Protein AF-A0A6A6YCB9-F1 (afdb_monomer_lite)

Structure (mmCIF, N/CA/C/O backbone):
data_AF-A0A6A6YCB9-F1
#
_entry.id   AF-A0A6A6YCB9-F1
#
loop_
_atom_site.group_PDB
_atom_site.id
_atom_site.type_symbol
_atom_site.label_atom_id
_atom_site.label_alt_id
_atom_site.label_comp_id
_atom_site.label_asym_id
_atom_site.label_entity_id
_atom_site.label_seq_id
_atom_site.pdbx_PDB_ins_code
_atom_site.Cartn_x
_atom_site.Cartn_y
_atom_site.Cartn_z
_atom_site.occupancy
_atom_site.B_iso_or_equiv
_atom_site.auth_seq_id
_atom_site.auth_comp_id
_atom_site.auth_asym_id
_atom_site.auth_atom_id
_atom_site.pdbx_PDB_model_num
ATOM 1 N N . MET A 1 1 ? 4.453 10.593 0.445 1.00 56.91 1 MET A N 1
ATOM 2 C CA . MET A 1 1 ? 2.974 10.625 0.290 1.00 56.91 1 MET A CA 1
ATOM 3 C C . MET A 1 1 ? 2.506 11.720 -0.665 1.00 56.91 1 MET A C 1
ATOM 5 O O . MET A 1 1 ? 1.707 11.402 -1.533 1.00 56.91 1 MET A O 1
ATOM 9 N N . GLY A 1 2 ? 3.017 12.959 -0.577 1.00 63.06 2 GLY A N 1
ATOM 10 C CA . GLY A 1 2 ? 2.653 14.040 -1.516 1.00 63.06 2 GLY A CA 1
ATOM 11 C C . GLY A 1 2 ? 2.858 13.688 -2.997 1.00 63.06 2 GLY A C 1
ATOM 12 O O . GLY A 1 2 ? 1.979 13.939 -3.810 1.00 63.06 2 GLY A O 1
ATOM 13 N N . LEU A 1 3 ? 3.944 12.983 -3.332 1.00 69.38 3 LEU A N 1
ATOM 14 C CA . LEU A 1 3 ? 4.228 12.546 -4.707 1.00 69.38 3 LEU A CA 1
ATOM 15 C C . LEU A 1 3 ? 3.211 11.527 -5.263 1.00 69.38 3 LEU A C 1
ATOM 17 O O . LEU A 1 3 ? 2.907 11.559 -6.448 1.00 69.38 3 LEU A O 1
ATOM 21 N N . ALA A 1 4 ? 2.609 10.683 -4.417 1.00 64.88 4 ALA A N 1
ATOM 22 C CA . ALA A 1 4 ? 1.550 9.761 -4.844 1.00 64.88 4 ALA A CA 1
ATOM 23 C C . ALA A 1 4 ? 0.237 10.502 -5.163 1.00 64.88 4 ALA A C 1
ATOM 25 O O . ALA A 1 4 ? -0.486 10.123 -6.082 1.00 64.88 4 ALA A O 1
ATOM 26 N N . ALA A 1 5 ? -0.063 11.572 -4.418 1.00 62.31 5 ALA A N 1
ATOM 27 C CA . ALA A 1 5 ? -1.226 12.420 -4.676 1.00 62.31 5 ALA A CA 1
ATOM 28 C C . ALA A 1 5 ? -1.065 13.209 -5.988 1.00 62.31 5 ALA A C 1
ATOM 30 O O . ALA A 1 5 ? -1.977 13.191 -6.810 1.00 62.31 5 ALA A O 1
ATOM 31 N N . LEU A 1 6 ? 0.120 13.791 -6.221 1.00 66.56 6 LEU A N 1
ATOM 32 C CA . LEU A 1 6 ? 0.468 14.484 -7.471 1.00 66.56 6 LEU A CA 1
ATOM 33 C C . LEU A 1 6 ? 0.433 13.544 -8.689 1.00 66.56 6 LEU A C 1
ATOM 35 O O . LEU A 1 6 ? -0.042 13.912 -9.764 1.00 66.56 6 LEU A O 1
ATOM 39 N N . TYR A 1 7 ? 0.878 12.296 -8.519 1.00 67.31 7 TYR A N 1
ATOM 40 C CA . TYR A 1 7 ? 0.779 11.280 -9.565 1.00 67.31 7 TYR A CA 1
ATOM 41 C C . TYR A 1 7 ? -0.685 10.952 -9.921 1.00 67.31 7 TYR A C 1
ATOM 43 O O . TYR A 1 7 ? -1.033 10.860 -11.096 1.00 67.31 7 TYR A O 1
ATOM 51 N N . GLN A 1 8 ? -1.575 10.819 -8.928 1.00 67.44 8 GLN A N 1
ATOM 52 C CA . GLN A 1 8 ? -2.992 10.555 -9.209 1.00 67.44 8 GLN A CA 1
ATOM 53 C C . GLN A 1 8 ? -3.684 11.735 -9.909 1.00 67.44 8 GLN A C 1
ATOM 55 O O . GLN A 1 8 ? -4.511 11.514 -10.793 1.00 67.44 8 GLN A O 1
ATOM 60 N N . GLU A 1 9 ? -3.355 12.967 -9.518 1.00 59.75 9 GLU A N 1
ATOM 61 C CA . GLU A 1 9 ? -3.905 14.188 -10.118 1.00 59.75 9 GLU A CA 1
ATOM 62 C C . GLU A 1 9 ? -3.503 14.338 -11.592 1.00 59.75 9 GLU A C 1
ATOM 64 O O . GLU A 1 9 ? -4.334 14.685 -12.427 1.00 59.75 9 GLU A O 1
ATOM 69 N N . SER A 1 10 ? -2.262 13.984 -11.931 1.00 60.47 10 SER A N 1
ATOM 70 C CA . SER A 1 10 ? -1.738 14.076 -13.300 1.00 60.47 10 SER A CA 1
ATOM 71 C C . SER A 1 10 ? -2.225 12.972 -14.242 1.00 60.47 10 SER A C 1
ATOM 73 O O . SER A 1 10 ? -2.322 13.209 -15.443 1.00 60.47 10 SER A O 1
ATOM 75 N N . HIS A 1 11 ? -2.552 11.777 -13.740 1.00 60.50 11 HIS A N 1
ATOM 76 C CA . HIS A 1 11 ? -2.797 10.623 -14.617 1.00 60.50 11 HIS A CA 1
ATOM 77 C C . HIS A 1 11 ? -4.269 10.261 -14.829 1.00 60.50 11 HIS A C 1
ATOM 79 O O . HIS A 1 11 ? -4.545 9.315 -15.564 1.00 60.50 11 HIS A O 1
ATOM 85 N N . ASN A 1 12 ? -5.237 10.951 -14.204 1.00 55.47 12 ASN A N 1
ATOM 86 C CA . ASN A 1 12 ? -6.672 10.578 -14.232 1.00 55.47 12 ASN A CA 1
ATOM 87 C C . ASN A 1 12 ? -6.924 9.077 -13.921 1.00 55.47 12 ASN A C 1
ATOM 89 O O . ASN A 1 12 ? -7.993 8.517 -14.186 1.00 55.47 12 ASN A O 1
ATOM 93 N N . CYS A 1 13 ? -5.900 8.400 -13.395 1.00 51.16 13 CYS A N 1
ATOM 94 C CA . CYS A 1 13 ? -5.770 6.960 -13.422 1.00 51.16 13 CYS A CA 1
ATOM 95 C C . CYS A 1 13 ? -6.525 6.412 -12.228 1.00 51.16 13 CYS A C 1
ATOM 97 O O . CYS A 1 13 ? -6.427 6.966 -11.137 1.00 51.16 13 CYS A O 1
ATOM 99 N N . ASP A 1 14 ? -7.291 5.349 -12.494 1.00 56.44 14 ASP A N 1
ATOM 100 C CA . ASP A 1 14 ? -7.951 4.430 -11.565 1.00 56.44 14 ASP A CA 1
ATOM 101 C C . ASP A 1 14 ? -7.815 4.836 -10.082 1.00 56.44 14 ASP A C 1
ATOM 103 O O . ASP A 1 14 ? -6.709 4.860 -9.553 1.00 56.44 14 ASP A O 1
ATOM 107 N N . ARG A 1 15 ? -8.956 5.076 -9.405 1.00 68.31 15 ARG A N 1
ATOM 108 C CA . ARG A 1 15 ? -9.154 5.566 -8.010 1.00 68.31 15 ARG A CA 1
ATOM 109 C C . ARG A 1 15 ? -8.347 4.855 -6.895 1.00 68.31 15 ARG A C 1
ATOM 111 O O . ARG A 1 15 ? -8.586 5.098 -5.710 1.00 68.31 15 ARG A O 1
ATOM 118 N N . LEU A 1 16 ? -7.449 3.943 -7.246 1.00 85.50 16 LEU A N 1
ATOM 119 C CA . LEU A 1 16 ? -6.633 3.100 -6.400 1.00 85.50 16 LEU A CA 1
ATOM 120 C C . LEU A 1 16 ? -5.739 3.870 -5.429 1.00 85.50 16 LEU A C 1
ATOM 122 O O . LEU A 1 16 ? -5.618 3.390 -4.314 1.00 85.50 16 LEU A O 1
ATOM 126 N N . ILE A 1 17 ? -5.154 5.028 -5.764 1.00 84.19 17 ILE A N 1
ATOM 127 C CA . ILE A 1 17 ? -4.315 5.782 -4.800 1.00 84.19 17 ILE A CA 1
ATOM 128 C C . ILE A 1 17 ? -5.189 6.583 -3.818 1.00 84.19 17 ILE A C 1
ATOM 130 O O . ILE A 1 17 ? -4.880 6.690 -2.630 1.00 84.19 17 ILE A O 1
ATOM 134 N N . GLY A 1 18 ? -6.341 7.083 -4.270 1.00 85.44 18 GLY A N 1
ATOM 135 C CA . GLY A 1 18 ? -7.282 7.838 -3.444 1.00 85.44 18 GLY A CA 1
ATOM 136 C C . GLY A 1 18 ? -7.947 6.999 -2.350 1.00 85.44 18 GLY A C 1
ATOM 137 O O . GLY A 1 18 ? -8.248 7.513 -1.274 1.00 85.44 18 GLY A O 1
ATOM 138 N N . ARG A 1 19 ? -8.173 5.700 -2.585 1.00 90.06 19 ARG A N 1
ATOM 139 C CA . ARG A 1 19 ? -8.815 4.804 -1.603 1.00 90.06 19 ARG A CA 1
ATOM 140 C C . ARG A 1 19 ? -7.964 4.547 -0.339 1.00 90.06 19 ARG A C 1
ATOM 142 O O . ARG A 1 19 ? -8.511 4.699 0.751 1.00 90.06 19 ARG A O 1
ATOM 149 N N . PRO A 1 20 ? -6.657 4.236 -0.418 1.00 91.12 20 PRO A N 1
ATOM 150 C CA . PRO A 1 20 ? -5.751 4.182 0.727 1.00 91.12 20 PRO A CA 1
ATOM 151 C C . PRO A 1 20 ? -5.711 5.466 1.548 1.00 91.12 20 PRO A C 1
ATOM 153 O O . PRO A 1 20 ? -5.667 5.392 2.771 1.00 91.12 20 PRO A O 1
ATOM 156 N N . LEU A 1 21 ? -5.781 6.639 0.906 1.00 91.06 21 LEU A N 1
ATOM 157 C CA . LEU A 1 21 ? -5.830 7.917 1.624 1.00 91.06 21 LEU A CA 1
ATOM 158 C C . LEU A 1 21 ? -7.109 8.042 2.466 1.00 91.06 21 LEU A C 1
ATOM 160 O O . LEU A 1 21 ? -7.053 8.510 3.602 1.00 91.06 21 LEU A O 1
ATOM 164 N N . LYS A 1 22 ? -8.251 7.555 1.958 1.00 90.94 22 LYS A N 1
ATOM 165 C CA . LYS A 1 22 ? -9.495 7.458 2.744 1.00 90.94 22 LYS A CA 1
ATOM 166 C C . LYS A 1 22 ? -9.366 6.474 3.907 1.00 90.94 22 LYS A C 1
ATOM 168 O O . LYS A 1 22 ? -9.782 6.806 5.011 1.00 90.94 22 LYS A O 1
ATOM 173 N N . CYS A 1 23 ? -8.745 5.311 3.683 1.00 92.56 23 CYS A N 1
ATOM 174 C CA . CYS A 1 23 ? -8.473 4.336 4.747 1.00 92.56 23 CYS A CA 1
ATOM 175 C C . CYS A 1 23 ? -7.628 4.969 5.859 1.00 92.56 23 CYS A C 1
ATOM 177 O O . CYS A 1 23 ? -7.987 4.898 7.030 1.00 92.56 23 CYS A O 1
ATOM 179 N N . MET A 1 24 ? -6.542 5.651 5.484 1.00 91.94 24 MET A N 1
ATOM 180 C CA . MET A 1 24 ? -5.654 6.323 6.428 1.00 91.94 24 MET A CA 1
ATOM 181 C C . MET A 1 24 ? -6.384 7.409 7.219 1.00 91.94 24 MET A C 1
ATOM 183 O O . MET A 1 24 ? -6.246 7.470 8.439 1.00 91.94 24 MET A O 1
ATOM 187 N N . ARG A 1 25 ? -7.190 8.241 6.549 1.00 91.56 25 ARG A N 1
ATOM 188 C CA . ARG A 1 25 ? -8.011 9.254 7.217 1.00 91.56 25 ARG A CA 1
ATOM 189 C C . ARG A 1 25 ? -8.942 8.621 8.252 1.00 91.56 25 ARG A C 1
ATOM 191 O O . ARG A 1 25 ? -8.949 9.072 9.392 1.00 91.56 25 ARG A O 1
ATOM 198 N N . SER A 1 26 ? -9.672 7.567 7.888 1.00 89.38 26 SER A N 1
ATOM 199 C CA . SER A 1 26 ? -10.562 6.878 8.828 1.00 89.38 26 SER A CA 1
ATOM 200 C C . SER A 1 26 ? -9.802 6.222 9.984 1.00 89.38 26 SER A C 1
ATOM 202 O O . SER A 1 26 ? -10.264 6.293 11.117 1.00 89.38 26 SER A O 1
ATOM 204 N N . CYS A 1 27 ? -8.603 5.669 9.758 1.00 88.94 27 CYS A N 1
ATOM 205 C CA . CYS A 1 27 ? -7.748 5.194 10.851 1.00 88.94 27 CYS A CA 1
ATOM 206 C C . CYS A 1 27 ? -7.396 6.312 11.838 1.00 88.94 27 CYS A C 1
ATOM 208 O O . CYS A 1 27 ? -7.453 6.100 13.044 1.00 88.94 27 CYS A O 1
ATOM 210 N N . LEU A 1 28 ? -7.043 7.502 11.345 1.00 89.62 28 LEU A N 1
ATOM 211 C CA . LEU A 1 28 ? -6.733 8.649 12.202 1.00 89.62 28 LEU A CA 1
ATOM 212 C C . LEU A 1 28 ? -7.965 9.143 12.971 1.00 89.62 28 LEU A C 1
ATOM 214 O O . LEU A 1 28 ? -7.833 9.541 14.123 1.00 89.62 28 LEU A O 1
ATOM 218 N N . GLU A 1 29 ? -9.151 9.109 12.361 1.00 87.75 29 GLU A N 1
ATOM 219 C CA . GLU A 1 29 ? -10.415 9.442 13.033 1.00 87.75 29 GLU A CA 1
ATOM 220 C C . GLU A 1 29 ? -10.726 8.456 14.171 1.00 87.75 29 GLU A C 1
ATOM 222 O O . GLU A 1 29 ? -11.104 8.887 15.258 1.00 87.75 29 GLU A O 1
ATOM 227 N N . VAL A 1 30 ? -10.490 7.156 13.962 1.00 84.25 30 VAL A N 1
ATOM 228 C CA . VAL A 1 30 ? -10.634 6.130 15.009 1.00 84.25 30 VAL A CA 1
ATOM 229 C C . VAL A 1 30 ? -9.585 6.302 16.112 1.00 84.25 30 VAL A C 1
ATOM 231 O O . VAL A 1 30 ? -9.932 6.275 17.285 1.00 84.25 30 VAL A O 1
ATOM 234 N N . LEU A 1 31 ? -8.317 6.549 15.767 1.00 83.25 31 LEU A N 1
ATOM 235 C CA . LEU A 1 31 ? -7.238 6.762 16.747 1.00 83.25 31 LEU A CA 1
ATOM 236 C C . LEU A 1 31 ? -7.430 8.020 17.607 1.00 83.25 31 LEU A C 1
ATOM 238 O O . LEU A 1 31 ? -6.900 8.095 18.711 1.00 83.25 31 LEU A O 1
ATOM 242 N N . ARG A 1 32 ? -8.158 9.024 17.104 1.00 83.12 32 ARG A N 1
ATOM 243 C CA . ARG A 1 32 ? -8.502 10.241 17.857 1.00 83.12 32 ARG A CA 1
ATOM 244 C C . ARG A 1 32 ? -9.618 10.023 18.874 1.00 83.12 32 ARG A C 1
ATOM 246 O O . ARG A 1 32 ? -9.776 10.858 19.761 1.00 83.12 32 ARG A O 1
ATOM 253 N N . PHE A 1 33 ? -10.391 8.947 18.756 1.00 73.06 33 PHE A N 1
ATOM 254 C CA . PHE A 1 33 ? -11.395 8.606 19.754 1.00 73.06 33 PHE A CA 1
ATOM 255 C C . PHE A 1 33 ? -10.680 8.139 21.030 1.00 73.06 33 PHE A C 1
ATOM 257 O O . PHE A 1 33 ? -10.106 7.059 21.080 1.00 73.06 33 PHE A O 1
ATOM 264 N N . SER A 1 34 ? -10.689 8.981 22.069 1.00 53.69 34 SER A N 1
ATOM 265 C CA . SER A 1 34 ? -9.990 8.741 23.345 1.00 53.69 34 SER A CA 1
ATOM 266 C C . SER A 1 34 ? -10.617 7.648 24.219 1.00 53.69 34 SER A C 1
ATOM 268 O O . SER A 1 34 ? -10.156 7.417 25.333 1.00 53.69 34 SER A O 1
ATOM 270 N N . THR A 1 35 ? -11.687 7.001 23.756 1.00 57.56 35 THR A N 1
ATOM 271 C CA . THR A 1 35 ? -12.333 5.885 24.449 1.00 57.56 35 THR A CA 1
ATOM 272 C C . THR A 1 35 ? -11.809 4.569 23.876 1.00 57.56 35 THR A C 1
ATOM 274 O O . THR A 1 35 ? -11.843 4.396 22.657 1.00 57.56 35 THR A O 1
ATOM 277 N N . PRO A 1 36 ? -11.359 3.623 24.715 1.00 56.69 36 PRO A N 1
ATOM 278 C CA . PRO A 1 36 ? -10.941 2.309 24.248 1.00 56.69 36 PRO A CA 1
ATOM 279 C C . PRO A 1 36 ? -12.040 1.630 23.408 1.00 56.69 36 PRO A C 1
ATOM 281 O O . PRO A 1 36 ? -13.222 1.673 23.764 1.00 56.69 36 PRO A O 1
ATOM 284 N N . ALA A 1 37 ? -11.666 1.010 22.282 1.00 54.09 37 ALA A N 1
ATOM 285 C CA . ALA A 1 37 ? -12.589 0.499 21.256 1.00 54.09 37 ALA A CA 1
ATOM 286 C C . ALA A 1 37 ? -13.681 -0.462 21.785 1.00 54.09 37 ALA A C 1
ATOM 288 O O . ALA A 1 37 ? -14.772 -0.552 21.228 1.00 54.09 37 ALA A O 1
ATOM 289 N N . HIS A 1 38 ? -13.444 -1.159 22.891 1.00 53.75 38 HIS A N 1
ATOM 290 C CA . HIS A 1 38 ? -14.394 -2.060 23.557 1.00 53.75 38 HIS A CA 1
ATOM 291 C C . HIS A 1 38 ? -15.596 -1.330 24.161 1.00 53.75 38 HIS A C 1
ATOM 293 O O . HIS A 1 38 ? -16.711 -1.831 24.034 1.00 53.75 38 HIS A O 1
ATOM 299 N N . HIS A 1 39 ? -15.416 -0.126 24.712 1.00 53.00 39 HIS A N 1
ATOM 300 C CA . HIS A 1 39 ? -16.533 0.688 25.217 1.00 53.00 39 HIS A CA 1
ATOM 301 C C . HIS A 1 39 ? -17.375 1.299 24.091 1.00 53.00 39 HIS A C 1
ATOM 303 O O . HIS A 1 39 ? -18.551 1.609 24.274 1.00 53.00 39 HIS A O 1
ATOM 309 N N . LEU A 1 40 ? -16.788 1.429 22.901 1.00 54.03 40 LEU A N 1
ATOM 310 C CA . LEU A 1 40 ? -17.452 1.915 21.694 1.00 54.03 40 LEU A CA 1
ATOM 311 C C . LEU A 1 40 ? -18.394 0.857 21.090 1.00 54.03 40 LEU A C 1
ATOM 313 O O . LEU A 1 40 ? -19.453 1.192 20.562 1.00 54.03 40 LEU A O 1
ATOM 317 N N . HIS A 1 41 ? -18.061 -0.429 21.232 1.00 60.12 41 HIS A N 1
ATOM 318 C CA .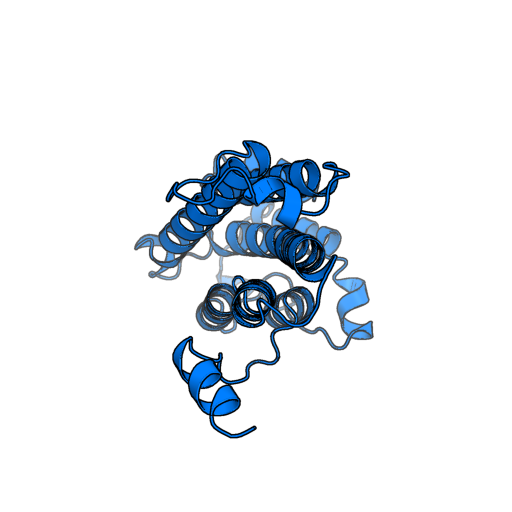 HIS A 1 41 ? -18.859 -1.541 20.704 1.00 60.12 41 HIS A CA 1
ATOM 319 C C . HIS A 1 41 ? -19.829 -2.178 21.709 1.00 60.12 41 HIS A C 1
ATOM 321 O O . HIS A 1 41 ? -20.639 -3.013 21.302 1.00 60.12 41 HIS A O 1
ATOM 327 N N . ASP A 1 42 ? -19.829 -1.774 22.983 1.00 58.03 42 ASP A N 1
ATOM 328 C CA . ASP A 1 42 ? -20.853 -2.208 23.947 1.00 58.03 42 ASP A CA 1
ATOM 329 C C . ASP A 1 42 ? -22.281 -1.851 23.482 1.00 58.03 42 ASP A C 1
ATOM 331 O O . ASP A 1 42 ? -23.232 -2.575 23.780 1.00 58.03 42 ASP A O 1
ATOM 335 N N . PHE A 1 43 ? -22.416 -0.802 22.662 1.00 53.22 43 PHE A N 1
ATOM 336 C CA . PHE A 1 43 ? -23.662 -0.387 22.007 1.00 53.22 43 PHE A CA 1
ATOM 337 C C . PHE A 1 43 ? -24.034 -1.221 20.767 1.00 53.22 43 PHE A C 1
ATOM 339 O O . PHE A 1 43 ? -25.152 -1.118 20.270 1.00 53.22 43 PHE A O 1
ATOM 346 N N . CYS A 1 44 ? -23.122 -2.048 20.250 1.00 65.38 44 CYS A N 1
ATOM 347 C CA . CYS A 1 44 ? -23.315 -2.835 19.027 1.00 65.38 44 CYS A CA 1
ATOM 348 C C . CYS A 1 44 ? -23.811 -4.266 19.286 1.00 65.38 44 CYS A C 1
ATOM 350 O O . CYS A 1 44 ? -23.907 -5.030 18.330 1.00 65.38 44 CYS A O 1
ATOM 352 N N . LYS A 1 45 ? -24.112 -4.648 20.540 1.00 58.00 45 LYS A N 1
ATOM 353 C CA . LYS A 1 45 ? -24.282 -6.046 21.008 1.00 58.00 45 LYS A CA 1
ATOM 354 C C . LYS A 1 45 ? -25.253 -6.942 20.215 1.00 58.00 45 LYS A C 1
ATOM 356 O O . LYS A 1 45 ? -25.187 -8.155 20.379 1.00 58.00 45 LYS A O 1
ATOM 361 N N . SER A 1 46 ? -26.074 -6.386 19.324 1.00 58.94 46 SER A N 1
ATOM 362 C CA . SER A 1 46 ? -27.019 -7.137 18.482 1.00 58.94 46 SER A CA 1
ATOM 363 C C . SER A 1 46 ? -27.020 -6.722 17.004 1.00 58.94 46 SER A C 1
ATOM 365 O O . SER A 1 46 ? -27.816 -7.243 16.226 1.00 58.94 46 SER A O 1
ATOM 367 N N . SER A 1 47 ? -26.176 -5.769 16.601 1.00 59.16 47 SER A N 1
ATOM 368 C CA . SER A 1 47 ? -26.140 -5.258 15.228 1.00 59.16 47 SER A CA 1
ATOM 369 C C . SER A 1 47 ? -25.001 -5.906 14.448 1.00 59.16 47 SER A C 1
ATOM 371 O O . SER A 1 47 ? -23.868 -5.962 14.920 1.00 59.16 47 SER A O 1
ATOM 373 N N . ILE A 1 48 ? -25.287 -6.343 13.220 1.00 66.06 48 ILE A N 1
ATOM 374 C CA . ILE A 1 48 ? -24.268 -6.810 12.262 1.00 66.06 48 ILE A CA 1
ATOM 375 C C . ILE A 1 48 ? -23.352 -5.647 11.840 1.00 66.06 48 ILE A C 1
ATOM 377 O O . ILE A 1 48 ? -22.208 -5.861 11.452 1.00 66.06 48 ILE A O 1
ATOM 381 N N . ILE A 1 49 ? -23.850 -4.411 11.932 1.00 65.81 49 ILE A N 1
ATOM 382 C CA . ILE A 1 49 ? -23.156 -3.194 11.507 1.00 65.81 49 ILE A CA 1
ATOM 383 C C . ILE A 1 49 ? -22.741 -2.394 12.740 1.00 65.81 49 ILE A C 1
ATOM 385 O O . ILE A 1 49 ? -23.562 -2.146 13.629 1.00 65.81 49 ILE A O 1
ATOM 389 N N . CYS A 1 50 ? -21.488 -1.939 12.765 1.00 68.62 50 CYS A N 1
ATOM 390 C CA . CYS A 1 50 ? -21.000 -1.042 13.803 1.00 68.62 50 CYS A CA 1
ATOM 391 C C . CYS A 1 50 ? -21.799 0.275 13.820 1.00 68.62 50 CYS A C 1
ATOM 393 O O . CYS A 1 50 ? -21.932 0.948 12.795 1.00 68.62 50 CYS A O 1
ATOM 395 N N . THR A 1 51 ? -22.320 0.659 14.986 1.00 71.81 51 THR A N 1
ATOM 396 C CA . THR A 1 51 ? -23.037 1.930 15.179 1.00 71.81 51 THR A CA 1
ATOM 397 C C . THR A 1 51 ? -22.088 3.116 15.340 1.00 71.81 51 THR A C 1
ATOM 399 O O . THR A 1 51 ? -22.498 4.262 15.162 1.00 71.81 51 THR A O 1
ATOM 402 N N . VAL A 1 52 ? -20.810 2.855 15.625 1.00 76.88 52 VAL A N 1
ATOM 403 C CA . VAL A 1 52 ? -19.770 3.879 15.714 1.00 76.88 52 VAL A CA 1
ATOM 404 C C . VAL A 1 52 ? -19.332 4.272 14.313 1.00 76.88 52 VAL A C 1
ATOM 406 O O . VAL A 1 52 ? -18.712 3.501 13.577 1.00 76.88 52 VAL A O 1
ATOM 409 N N . GLU A 1 53 ? -19.665 5.505 13.951 1.00 82.06 53 GLU A N 1
ATOM 410 C CA . GLU A 1 53 ? -19.550 6.011 12.590 1.00 82.06 53 GLU A CA 1
ATOM 411 C C . GLU A 1 53 ? -18.124 5.910 12.023 1.00 82.06 53 GLU A C 1
ATOM 413 O O . GLU A 1 53 ? -17.949 5.420 10.907 1.00 82.06 53 GLU A O 1
ATOM 418 N N . CYS A 1 54 ? -17.101 6.297 12.794 1.00 81.56 54 CYS A N 1
ATOM 419 C CA . CYS A 1 54 ? -15.709 6.267 12.335 1.00 81.56 54 CYS A CA 1
ATOM 420 C C . CYS A 1 54 ? -15.196 4.839 12.075 1.00 81.56 54 CYS A C 1
ATOM 422 O O . CYS A 1 54 ? -14.486 4.614 11.093 1.00 81.56 54 CYS A O 1
ATOM 424 N N . VAL A 1 55 ? -15.605 3.860 12.892 1.00 81.12 55 VAL A N 1
ATOM 425 C CA . VAL A 1 55 ? -15.257 2.441 12.704 1.00 81.12 55 VAL A CA 1
ATOM 426 C C . VAL A 1 55 ? -15.966 1.880 11.474 1.00 81.12 55 VAL A C 1
ATOM 428 O O . VAL A 1 55 ? -15.325 1.266 10.624 1.00 81.12 55 VAL A O 1
ATOM 431 N N . ARG A 1 56 ? -17.263 2.168 11.316 1.00 83.00 56 ARG A N 1
ATOM 432 C CA . ARG A 1 56 ? -18.037 1.760 10.135 1.00 83.00 56 ARG A CA 1
ATOM 433 C C . ARG A 1 56 ? -17.450 2.331 8.839 1.00 83.00 56 ARG A C 1
ATOM 435 O O . ARG A 1 56 ? -17.377 1.631 7.831 1.00 83.00 56 ARG A O 1
ATOM 442 N N . TYR A 1 57 ? -17.013 3.593 8.843 1.00 87.44 57 TYR A N 1
ATOM 443 C CA . TYR A 1 57 ? -16.340 4.186 7.683 1.00 87.44 57 TYR A CA 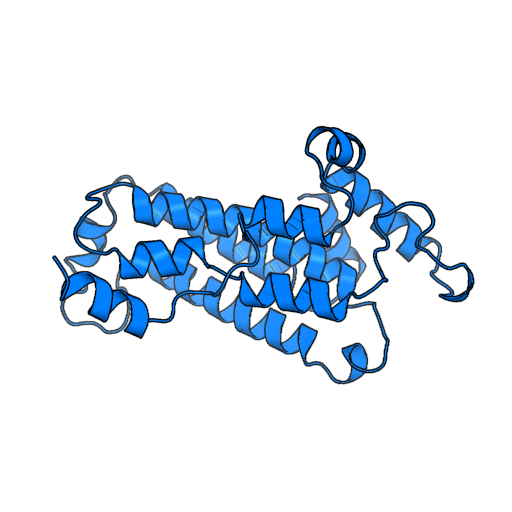1
ATOM 444 C C . TYR A 1 57 ? -14.978 3.564 7.409 1.00 87.44 57 TYR A C 1
ATOM 446 O O . TYR A 1 57 ? -14.636 3.368 6.243 1.00 87.44 57 TYR A O 1
ATOM 454 N N . LEU A 1 58 ? -14.216 3.225 8.450 1.00 89.31 58 LEU A N 1
ATOM 455 C CA . LEU A 1 58 ? -12.958 2.512 8.285 1.00 89.31 58 LEU A CA 1
ATOM 456 C C . LEU A 1 58 ? -13.181 1.161 7.594 1.00 89.31 58 LEU A C 1
ATOM 458 O O . LEU A 1 58 ? -12.575 0.928 6.551 1.00 89.31 58 LEU A O 1
ATOM 462 N N . GLU A 1 59 ? -14.085 0.322 8.105 1.00 86.50 59 GLU A N 1
ATOM 463 C CA . GLU A 1 59 ? -14.432 -0.973 7.496 1.00 86.50 59 GLU A CA 1
ATOM 464 C C . GLU A 1 59 ? -14.844 -0.807 6.027 1.00 86.50 59 GLU A C 1
ATOM 466 O O . GLU A 1 59 ? -14.256 -1.424 5.134 1.00 86.50 59 GLU A O 1
ATOM 471 N N . HIS A 1 60 ? -15.760 0.126 5.756 1.00 88.81 60 HIS A N 1
ATOM 472 C CA . HIS A 1 60 ? -16.213 0.421 4.400 1.00 88.81 60 HIS A CA 1
ATOM 473 C C . HIS A 1 60 ? -15.073 0.859 3.468 1.00 88.81 60 HIS A C 1
ATOM 475 O O . HIS A 1 60 ? -15.033 0.473 2.296 1.00 88.81 60 HIS A O 1
ATOM 481 N N . HIS A 1 61 ? -14.139 1.689 3.939 1.00 92.31 61 HIS A N 1
ATOM 482 C CA . HIS A 1 61 ? -13.003 2.133 3.133 1.00 92.31 61 HIS A CA 1
ATOM 483 C C . HIS A 1 61 ? -11.997 1.004 2.869 1.00 92.31 61 HIS A C 1
ATOM 485 O O . HIS A 1 61 ? -11.491 0.918 1.744 1.00 92.31 61 HIS A O 1
ATOM 491 N N . LEU A 1 62 ? -11.753 0.124 3.847 1.00 91.81 62 LEU A N 1
ATOM 492 C CA . LEU A 1 62 ? -10.878 -1.044 3.696 1.00 91.81 62 LEU A CA 1
ATOM 493 C C . LEU A 1 62 ? -11.433 -2.024 2.653 1.00 91.81 62 LEU A C 1
ATOM 495 O O . LEU A 1 62 ? -10.717 -2.393 1.720 1.00 91.81 62 LEU A O 1
ATOM 499 N N . GLU A 1 63 ? -12.715 -2.385 2.744 1.00 91.00 63 GLU A N 1
ATOM 500 C CA . GLU A 1 63 ? -13.379 -3.271 1.774 1.00 91.00 63 GLU A CA 1
ATOM 501 C C . GLU A 1 63 ? -13.318 -2.698 0.356 1.00 91.00 63 GLU A C 1
ATOM 503 O O . GLU A 1 63 ? -12.903 -3.359 -0.600 1.00 91.00 63 GLU A O 1
ATOM 508 N N . ASN A 1 64 ? -13.659 -1.418 0.228 1.00 91.38 64 ASN A N 1
ATOM 509 C CA . ASN A 1 64 ? -13.586 -0.688 -1.028 1.00 91.38 64 ASN A CA 1
ATOM 510 C C . ASN A 1 64 ? -12.187 -0.673 -1.640 1.00 91.38 64 ASN A C 1
ATOM 512 O O . ASN A 1 64 ? -12.050 -0.721 -2.865 1.00 91.38 64 ASN A O 1
ATOM 516 N N . TYR A 1 65 ? -11.152 -0.550 -0.810 1.00 94.00 65 TYR A N 1
ATOM 517 C CA . TYR A 1 65 ? -9.777 -0.629 -1.274 1.00 94.00 65 TYR A CA 1
ATOM 518 C C . TYR A 1 65 ? -9.444 -2.029 -1.793 1.00 94.00 65 TYR A C 1
ATOM 520 O O . TYR A 1 65 ? -8.920 -2.147 -2.899 1.00 94.00 65 TYR A O 1
ATOM 528 N N . VAL A 1 66 ? -9.778 -3.079 -1.039 1.00 92.62 66 VAL A N 1
ATOM 529 C CA . VAL A 1 66 ? -9.500 -4.468 -1.435 1.00 92.62 66 VAL A CA 1
ATOM 530 C C . VAL A 1 66 ? -10.198 -4.815 -2.751 1.00 92.62 66 VAL A C 1
ATOM 532 O O . VAL A 1 66 ? -9.572 -5.403 -3.638 1.00 92.62 66 VAL A O 1
ATOM 535 N N . MET A 1 67 ? -11.458 -4.403 -2.924 1.00 91.00 67 MET A N 1
ATOM 536 C CA . MET A 1 67 ? -12.184 -4.580 -4.187 1.00 91.00 67 MET A CA 1
ATOM 537 C C . MET A 1 67 ? -11.486 -3.876 -5.355 1.00 91.00 67 MET A C 1
ATOM 539 O O . MET A 1 67 ? -11.326 -4.457 -6.429 1.00 91.00 67 MET A O 1
ATOM 543 N N . GLU A 1 68 ? -11.043 -2.635 -5.154 1.00 91.44 68 GLU A N 1
ATOM 544 C CA . GLU A 1 68 ? -10.358 -1.858 -6.188 1.00 91.44 68 GLU A CA 1
ATOM 545 C C . GLU A 1 68 ? -9.001 -2.459 -6.558 1.00 91.44 68 GLU A C 1
ATOM 547 O O . GLU A 1 68 ? -8.693 -2.610 -7.739 1.00 91.44 68 GLU A O 1
ATOM 552 N N . LEU A 1 69 ? -8.210 -2.855 -5.561 1.00 91.94 69 LEU A N 1
ATOM 553 C CA . LEU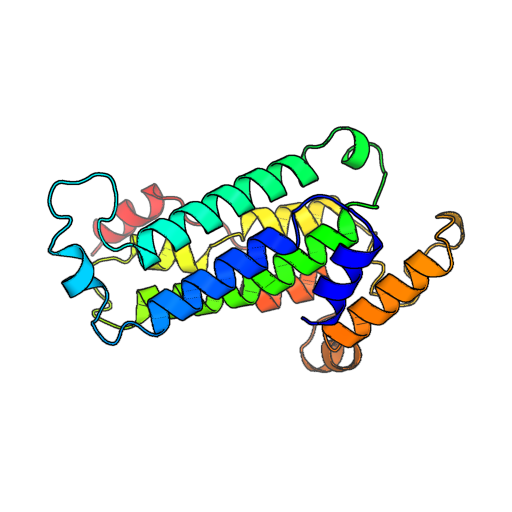 A 1 69 ? -6.918 -3.497 -5.777 1.00 91.94 69 LEU A CA 1
ATOM 554 C C . LEU A 1 69 ? -7.082 -4.826 -6.523 1.00 91.94 69 LEU A C 1
ATOM 556 O O . LEU A 1 69 ? -6.355 -5.093 -7.480 1.00 91.94 69 LEU A O 1
ATOM 560 N N . SER A 1 70 ? -8.084 -5.622 -6.146 1.00 90.81 70 SER A N 1
ATOM 561 C CA . SER A 1 70 ? -8.425 -6.866 -6.843 1.00 90.81 70 SER A CA 1
ATOM 562 C C . SER A 1 70 ? -8.814 -6.588 -8.294 1.00 90.81 70 SER A C 1
ATOM 564 O O . SER A 1 70 ? -8.299 -7.234 -9.206 1.00 90.81 70 SER A O 1
ATOM 566 N N . ARG A 1 71 ? -9.659 -5.576 -8.539 1.00 90.38 71 ARG A N 1
ATOM 567 C CA . ARG A 1 71 ? -10.019 -5.151 -9.898 1.00 90.38 71 ARG A CA 1
ATOM 568 C C . ARG A 1 71 ? -8.781 -4.784 -10.709 1.00 90.38 71 ARG A C 1
ATOM 570 O O . ARG A 1 71 ? -8.704 -5.164 -11.872 1.00 90.38 71 ARG A O 1
ATOM 577 N N . VAL A 1 72 ? -7.825 -4.066 -10.121 1.00 88.62 72 VAL A N 1
ATOM 578 C CA . VAL A 1 72 ? -6.580 -3.669 -10.792 1.00 88.62 72 VAL A CA 1
ATOM 579 C C . VAL A 1 72 ? -5.709 -4.885 -11.098 1.00 88.62 72 VAL A C 1
ATOM 581 O O . VAL A 1 72 ? -5.313 -5.047 -12.252 1.00 88.62 72 VAL A O 1
ATOM 584 N N . PHE A 1 73 ? -5.470 -5.796 -10.154 1.00 86.62 73 PHE A N 1
ATOM 585 C CA . PHE A 1 73 ? -4.708 -7.010 -10.459 1.00 86.62 73 PHE A CA 1
ATOM 586 C C . PHE A 1 73 ? -5.407 -7.866 -11.525 1.00 86.62 73 PHE A C 1
ATOM 588 O O . PHE A 1 73 ? -4.790 -8.276 -12.504 1.00 86.62 73 PHE A O 1
ATOM 595 N N . PHE A 1 74 ? -6.710 -8.097 -11.439 1.00 86.38 74 PHE A N 1
ATOM 596 C CA . PHE A 1 74 ? -7.386 -9.012 -12.366 1.00 86.38 74 PHE A CA 1
ATOM 597 C C . PHE A 1 74 ? -7.931 -8.342 -13.641 1.00 86.38 74 PHE A C 1
ATOM 599 O O . PHE A 1 74 ? -8.577 -8.995 -14.463 1.00 86.38 74 PHE A O 1
ATOM 606 N N . LYS A 1 75 ? -7.638 -7.054 -13.876 1.00 85.12 75 LYS A N 1
ATOM 607 C CA . LYS A 1 75 ? -8.018 -6.357 -15.116 1.00 85.12 75 LYS A CA 1
ATOM 608 C C . LYS A 1 75 ? -7.312 -7.010 -16.304 1.00 85.12 75 LYS A C 1
ATOM 610 O O . LYS A 1 75 ? -6.084 -7.047 -16.349 1.00 85.12 75 LYS A O 1
ATOM 615 N N . LYS A 1 76 ? -8.075 -7.449 -17.315 1.00 75.06 76 LYS A N 1
ATOM 616 C CA . LYS A 1 76 ? -7.546 -8.132 -18.518 1.00 75.06 76 LYS A CA 1
ATOM 617 C C . LYS A 1 76 ? -6.352 -7.415 -19.158 1.00 75.06 76 LYS A C 1
ATOM 619 O O . LYS A 1 76 ? -5.397 -8.078 -19.537 1.00 75.06 76 LYS A O 1
ATOM 624 N N . LYS A 1 77 ? -6.383 -6.079 -19.246 1.00 74.44 77 LYS A N 1
ATOM 625 C CA . LYS A 1 77 ? -5.279 -5.288 -19.820 1.00 74.44 77 LYS A CA 1
ATOM 626 C C . LYS A 1 77 ? -3.969 -5.463 -19.036 1.00 74.44 77 LYS A C 1
ATOM 628 O O . LYS A 1 77 ? -2.924 -5.672 -19.632 1.00 74.44 77 LYS A O 1
ATOM 633 N N . ASN A 1 78 ? -4.056 -5.504 -17.708 1.00 75.62 78 ASN A N 1
ATOM 634 C CA . ASN A 1 78 ? -2.908 -5.646 -16.817 1.00 75.62 78 ASN A CA 1
ATOM 635 C C . ASN A 1 78 ? -2.358 -7.080 -16.837 1.00 75.62 78 ASN A C 1
ATOM 637 O O . ASN A 1 78 ? -1.239 -7.313 -16.393 1.00 75.62 78 ASN A O 1
ATOM 641 N N . LEU A 1 79 ? -3.160 -8.067 -17.264 1.00 70.75 79 LEU A N 1
ATOM 642 C CA . LEU A 1 79 ? -2.752 -9.474 -17.383 1.00 70.75 79 LEU A CA 1
ATOM 643 C C . LEU A 1 79 ? -1.974 -9.751 -18.678 1.00 70.75 79 LEU A C 1
ATOM 645 O O . LEU 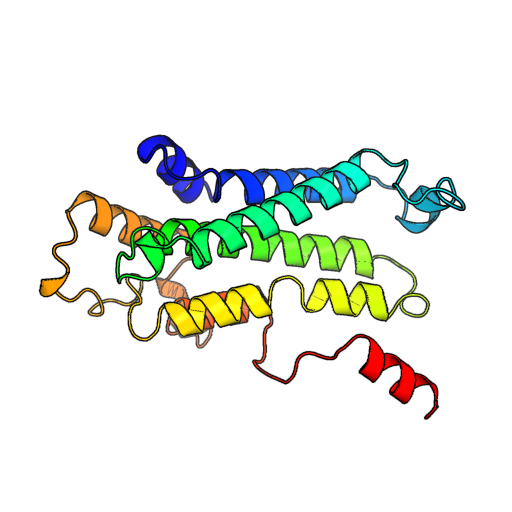A 1 79 ? -1.313 -10.776 -18.777 1.00 70.75 79 LEU A O 1
ATOM 649 N N . ARG A 1 80 ? -2.052 -8.855 -19.670 1.00 71.38 80 ARG A N 1
ATOM 650 C CA . ARG A 1 80 ? -1.444 -9.018 -21.002 1.00 71.38 80 ARG A CA 1
ATOM 651 C C . ARG A 1 80 ? -0.095 -8.300 -21.144 1.00 71.38 80 ARG A C 1
ATOM 653 O O . ARG A 1 80 ? 0.258 -7.894 -22.241 1.00 71.38 80 ARG A O 1
ATOM 660 N N . GLY A 1 81 ? 0.628 -8.108 -20.040 1.00 67.31 81 GLY A N 1
ATOM 661 C CA . GLY A 1 81 ? 1.966 -7.504 -20.049 1.00 67.31 81 GLY A CA 1
ATOM 662 C C . GLY A 1 81 ? 2.010 -5.972 -20.033 1.00 67.31 81 GLY A C 1
ATOM 663 O O . GLY A 1 81 ? 3.097 -5.416 -20.028 1.00 67.31 81 GLY A O 1
ATOM 664 N N . ASN A 1 82 ? 0.870 -5.271 -19.973 1.00 72.25 82 ASN A N 1
ATOM 665 C CA . ASN A 1 82 ? 0.869 -3.835 -19.673 1.00 72.25 82 ASN A CA 1
ATOM 666 C C . ASN A 1 82 ? 1.184 -3.630 -18.178 1.00 72.25 82 ASN A C 1
ATOM 668 O O . ASN A 1 82 ? 0.547 -4.256 -17.322 1.00 72.25 82 ASN A O 1
ATOM 672 N N . LEU A 1 83 ? 2.158 -2.767 -17.880 1.00 76.75 83 LEU A N 1
ATOM 673 C CA . LEU A 1 83 ? 2.693 -2.527 -16.534 1.00 76.75 83 LEU A CA 1
ATOM 674 C C . LEU A 1 83 ? 2.281 -1.164 -15.951 1.00 76.75 83 LEU A C 1
ATOM 676 O O . LEU A 1 83 ? 2.709 -0.827 -14.850 1.00 76.75 83 LEU A O 1
ATOM 680 N N . ASP A 1 84 ? 1.362 -0.433 -16.592 1.00 81.00 84 ASP A N 1
ATOM 681 C CA . ASP A 1 84 ? 0.853 0.872 -16.123 1.00 81.00 84 ASP A CA 1
ATOM 682 C C . ASP A 1 84 ? 0.176 0.775 -14.745 1.00 81.00 84 ASP A C 1
ATOM 684 O O . ASP A 1 84 ? 0.006 1.760 -14.030 1.00 81.00 84 ASP A O 1
ATOM 688 N N . TRP A 1 85 ? -0.249 -0.430 -14.355 1.00 86.75 85 TRP A N 1
ATOM 689 C CA . TRP A 1 85 ? -0.835 -0.702 -13.043 1.00 86.75 85 TRP A CA 1
ATOM 690 C C . TRP A 1 85 ? 0.192 -0.723 -11.913 1.00 86.75 85 TRP A C 1
ATOM 692 O O . TRP A 1 85 ? -0.196 -0.569 -10.752 1.00 86.75 85 TRP A O 1
ATOM 702 N N . TRP A 1 86 ? 1.469 -0.947 -12.238 1.00 90.88 86 TRP A N 1
ATOM 703 C CA . TRP A 1 86 ? 2.513 -1.252 -11.269 1.00 90.88 86 TRP A CA 1
ATOM 704 C C . TRP A 1 86 ? 2.709 -0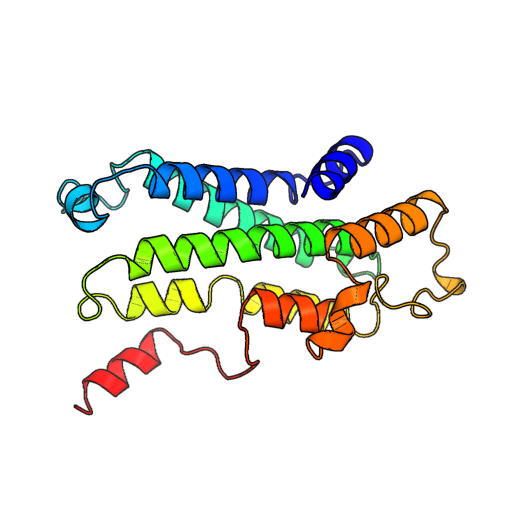.098 -10.295 1.00 90.88 86 TRP A C 1
ATOM 706 O O . TRP A 1 86 ? 2.616 -0.295 -9.086 1.00 90.88 86 TRP A O 1
ATOM 716 N N . LEU A 1 87 ? 2.894 1.121 -10.809 1.00 90.75 87 LEU A N 1
ATOM 717 C CA . LEU A 1 87 ? 3.175 2.287 -9.975 1.00 90.75 87 LEU A CA 1
ATOM 718 C C . LEU A 1 87 ? 1.978 2.713 -9.107 1.00 90.75 87 LEU A C 1
ATOM 720 O O . LEU A 1 87 ? 2.169 2.893 -7.900 1.00 90.75 87 LEU A O 1
ATOM 724 N N . PRO A 1 88 ? 0.738 2.799 -9.638 1.00 90.69 88 PRO A N 1
ATOM 725 C CA . PRO A 1 88 ? -0.442 2.998 -8.804 1.00 90.69 88 PRO A CA 1
ATOM 726 C C . PRO A 1 88 ? -0.586 1.951 -7.694 1.00 90.69 88 PRO A C 1
ATOM 728 O O . PRO A 1 88 ? -0.892 2.312 -6.557 1.00 90.69 88 PRO A O 1
ATOM 731 N N . ALA A 1 89 ? -0.362 0.668 -8.004 1.00 93.25 89 ALA A N 1
ATOM 732 C CA . ALA A 1 89 ? -0.470 -0.415 -7.028 1.00 93.25 89 ALA A CA 1
ATOM 733 C C . ALA A 1 89 ? 0.649 -0.369 -5.981 1.00 93.25 89 ALA A C 1
ATOM 735 O O . ALA A 1 89 ? 0.395 -0.576 -4.795 1.00 93.25 89 ALA A O 1
ATOM 736 N N . PHE A 1 90 ? 1.874 -0.046 -6.396 1.00 94.75 90 PHE A N 1
ATOM 737 C CA . PHE A 1 90 ? 2.999 0.138 -5.491 1.00 94.75 90 PHE A CA 1
ATOM 738 C C . PHE A 1 90 ? 2.717 1.271 -4.499 1.00 94.75 90 PHE A C 1
ATOM 740 O O . PHE A 1 90 ? 2.757 1.055 -3.288 1.00 94.75 90 PHE A O 1
ATOM 747 N N . TYR A 1 91 ? 2.329 2.456 -4.985 1.00 93.88 91 TYR A N 1
ATOM 748 C CA . TYR A 1 91 ? 1.959 3.568 -4.110 1.00 93.88 91 TYR A CA 1
ATOM 749 C C . TYR A 1 91 ? 0.795 3.217 -3.185 1.00 93.88 91 TYR A C 1
ATOM 751 O O . TYR A 1 91 ? 0.840 3.543 -1.996 1.00 93.88 91 TYR A O 1
ATOM 759 N N . SER A 1 92 ? -0.238 2.542 -3.696 1.00 94.88 92 SER A N 1
ATOM 760 C CA . SER A 1 92 ? -1.395 2.189 -2.880 1.00 94.88 92 SER A CA 1
ATOM 761 C C . SER A 1 92 ? -1.024 1.233 -1.746 1.00 94.88 92 SER A C 1
ATOM 763 O O . SER A 1 92 ? -1.479 1.425 -0.617 1.00 94.88 92 SER A O 1
ATOM 765 N N . LEU A 1 93 ? -0.155 0.254 -2.014 1.00 96.38 93 LEU A N 1
ATOM 766 C CA . LEU A 1 93 ? 0.375 -0.664 -1.007 1.00 96.38 93 LEU A CA 1
ATOM 767 C C . LEU A 1 93 ? 1.281 0.054 -0.000 1.00 96.38 93 LEU A C 1
ATOM 769 O O . LEU A 1 93 ? 1.134 -0.175 1.198 1.00 96.38 93 LEU A O 1
ATOM 773 N N . CYS A 1 94 ? 2.136 0.981 -0.441 1.00 95.75 94 CYS A N 1
ATOM 774 C CA . CYS A 1 94 ? 2.945 1.810 0.457 1.00 95.75 94 CYS A CA 1
ATOM 775 C C . CYS A 1 94 ? 2.076 2.586 1.460 1.00 95.75 94 CYS A C 1
ATOM 777 O O . CYS A 1 94 ? 2.354 2.585 2.658 1.00 95.75 94 CYS A O 1
ATOM 779 N N . ILE A 1 95 ? 0.986 3.207 1.000 1.00 94.62 95 ILE A N 1
ATOM 780 C CA . ILE A 1 95 ? 0.053 3.922 1.886 1.00 94.62 95 ILE A CA 1
ATOM 781 C C . ILE A 1 95 ? -0.646 2.936 2.836 1.00 94.62 95 ILE A C 1
ATOM 783 O O . ILE A 1 95 ? -0.757 3.194 4.035 1.00 94.62 95 ILE A O 1
ATOM 787 N N . GLN A 1 96 ? -1.079 1.781 2.327 1.00 95.06 96 GLN A N 1
ATOM 788 C CA . GLN A 1 96 ? -1.727 0.751 3.140 1.00 95.06 96 GLN A CA 1
ATOM 789 C C . GLN A 1 96 ? -0.807 0.110 4.182 1.00 95.06 96 GLN A C 1
ATOM 791 O O . GLN A 1 96 ? -1.300 -0.380 5.193 1.00 95.06 96 GLN A O 1
ATOM 796 N N . GLY A 1 97 ? 0.512 0.159 4.001 1.00 94.31 97 GLY A N 1
ATOM 797 C CA . GLY A 1 97 ? 1.460 -0.218 5.045 1.00 94.31 97 GLY A CA 1
ATOM 798 C C . GLY A 1 97 ? 1.310 0.631 6.312 1.00 94.31 97 GLY A C 1
ATOM 799 O O . GLY A 1 97 ? 1.333 0.109 7.427 1.00 94.31 97 GLY A O 1
ATOM 800 N N . PHE A 1 98 ? 1.055 1.936 6.162 1.00 92.38 98 PHE A N 1
ATOM 801 C CA . PHE A 1 98 ? 0.742 2.814 7.296 1.00 92.38 98 PHE A CA 1
ATOM 802 C C . PHE A 1 98 ? -0.637 2.516 7.887 1.00 92.38 98 PHE A C 1
ATOM 804 O O . PHE A 1 98 ? -0.787 2.504 9.108 1.00 92.38 98 PHE A O 1
ATOM 811 N N . VAL A 1 99 ? -1.625 2.222 7.035 1.00 93.31 99 VAL A N 1
ATOM 812 C CA . VAL A 1 99 ? -2.962 1.784 7.471 1.00 93.31 99 VAL A CA 1
ATOM 813 C C . VAL A 1 99 ? -2.856 0.509 8.305 1.00 93.31 99 VAL A C 1
ATOM 815 O O . VAL A 1 99 ? -3.424 0.460 9.389 1.00 93.31 99 VAL A O 1
ATOM 818 N N . ARG A 1 100 ? -2.062 -0.483 7.878 1.00 93.31 100 ARG A N 1
ATOM 819 C CA . ARG A 1 100 ? -1.787 -1.701 8.656 1.00 93.31 100 ARG A CA 1
ATOM 820 C C . ARG A 1 100 ? -1.256 -1.360 10.044 1.00 93.31 100 ARG A C 1
ATOM 822 O O . ARG A 1 100 ? -1.791 -1.855 11.027 1.00 93.31 100 ARG A O 1
ATOM 829 N N . ARG A 1 101 ? -0.225 -0.514 10.140 1.00 90.50 101 ARG A N 1
ATOM 830 C CA . ARG A 1 101 ? 0.354 -0.118 11.438 1.00 90.50 101 ARG A CA 1
ATOM 831 C C . ARG A 1 101 ? -0.684 0.549 12.340 1.00 90.50 101 ARG A C 1
ATOM 833 O O . ARG A 1 101 ? -0.760 0.219 13.520 1.00 90.50 101 ARG A O 1
ATOM 840 N N . ALA A 1 102 ? -1.510 1.432 11.780 1.00 89.19 102 ALA A N 1
ATOM 841 C CA . ALA A 1 102 ? -2.605 2.057 12.511 1.00 89.19 102 ALA A CA 1
ATOM 842 C C . ALA A 1 102 ? -3.652 1.029 12.971 1.00 89.19 102 ALA A C 1
ATOM 844 O O . ALA A 1 102 ? -4.054 1.066 14.127 1.00 89.19 102 ALA A O 1
ATOM 845 N N . LEU A 1 103 ? -4.045 0.076 12.119 1.00 87.94 103 LEU A N 1
ATOM 846 C CA . LEU A 1 103 ? -4.959 -1.014 12.478 1.00 87.94 103 LEU A CA 1
ATOM 847 C C . LEU A 1 103 ? -4.393 -1.890 13.597 1.00 87.94 103 LEU A C 1
ATOM 849 O O . LEU A 1 103 ? -5.104 -2.182 14.555 1.00 87.94 103 LEU A O 1
ATOM 853 N N . CYS A 1 104 ? -3.114 -2.264 13.515 1.00 85.31 104 CYS A N 1
ATOM 854 C CA . CYS A 1 104 ? -2.433 -2.985 14.586 1.00 85.31 104 CYS A CA 1
ATOM 855 C C . CYS A 1 104 ? -2.474 -2.186 15.892 1.00 85.31 104 CYS A C 1
ATOM 857 O O . CYS A 1 104 ? -2.771 -2.755 16.932 1.00 85.31 104 CYS A O 1
ATOM 859 N N . HIS A 1 105 ? -2.234 -0.873 15.852 1.00 83.75 105 HIS A N 1
ATOM 860 C CA . HIS A 1 105 ? -2.318 -0.031 17.046 1.00 83.75 105 HIS A CA 1
ATOM 861 C C . HIS A 1 105 ? -3.746 0.047 17.610 1.00 83.75 105 HIS A C 1
ATOM 863 O O . HIS A 1 105 ? -3.928 -0.124 18.808 1.00 83.75 105 HIS A O 1
ATOM 869 N N . ILE A 1 106 ? -4.758 0.252 16.758 1.00 79.56 106 ILE A N 1
ATOM 870 C CA . ILE A 1 106 ? -6.182 0.287 17.149 1.00 79.56 106 ILE A CA 1
ATOM 871 C C . ILE A 1 106 ? -6.604 -1.029 17.820 1.00 79.56 106 ILE A C 1
ATOM 873 O O . ILE A 1 106 ? -7.397 -1.021 18.754 1.00 79.56 106 ILE A O 1
ATOM 877 N N . LEU A 1 107 ? -6.091 -2.165 17.341 1.00 77.00 107 LEU A N 1
ATOM 878 C CA . LEU A 1 107 ? -6.497 -3.492 17.810 1.00 77.00 107 LEU A CA 1
ATOM 879 C C . LEU A 1 107 ? -5.640 -4.037 18.956 1.00 77.00 107 LEU A C 1
ATOM 881 O O . LEU A 1 107 ? -6.102 -4.920 19.674 1.00 77.00 107 LEU A O 1
ATOM 885 N N . ASN A 1 108 ? -4.420 -3.527 19.131 1.00 70.06 108 ASN A N 1
ATOM 886 C CA . ASN A 1 108 ? -3.512 -3.927 20.206 1.00 70.06 108 ASN A CA 1
ATOM 887 C C . ASN A 1 108 ? -3.542 -2.958 21.402 1.00 70.06 108 ASN A C 1
ATOM 889 O O . ASN A 1 108 ? -2.770 -3.159 22.337 1.00 70.06 108 ASN A O 1
ATOM 893 N N . SER A 1 109 ? -4.381 -1.910 21.389 1.00 61.59 109 SER A N 1
ATOM 894 C CA . SER A 1 109 ? -4.324 -0.870 22.418 1.00 61.59 109 SER A CA 1
ATOM 895 C C . SER A 1 109 ? -4.807 -1.301 23.809 1.00 61.59 109 SER A C 1
ATOM 897 O O . SER A 1 109 ? -4.328 -0.678 24.742 1.00 61.59 109 SER A O 1
ATOM 899 N N . GLU A 1 110 ? -5.642 -2.345 24.006 1.00 54.47 110 GLU A N 1
ATOM 900 C CA . GLU A 1 110 ? -5.903 -2.949 25.344 1.00 54.47 110 GLU A CA 1
ATOM 901 C C . GLU A 1 110 ? -6.373 -4.436 25.302 1.00 54.47 110 GLU A C 1
ATOM 903 O O . GLU A 1 110 ? -6.941 -4.900 24.314 1.00 54.47 110 GLU A O 1
ATOM 908 N N . ASP A 1 111 ? -6.140 -5.159 26.414 1.00 48.12 111 ASP A N 1
ATOM 909 C CA . ASP A 1 111 ? -6.552 -6.535 26.784 1.00 48.12 111 ASP A CA 1
ATOM 910 C C . ASP A 1 111 ? -6.207 -7.685 25.808 1.00 48.12 111 ASP A C 1
ATOM 912 O O . ASP A 1 111 ? -7.050 -8.371 25.217 1.00 48.12 111 ASP A O 1
ATOM 916 N N . TYR A 1 112 ? -4.900 -7.956 25.759 1.00 41.84 112 TYR A N 1
ATOM 917 C CA . TYR A 1 112 ? -4.129 -8.949 24.992 1.00 41.84 112 TYR A CA 1
ATOM 918 C C . TYR A 1 112 ? -4.681 -10.395 24.915 1.00 41.84 112 TYR A C 1
ATOM 920 O O . TYR A 1 112 ? -4.162 -11.210 24.155 1.00 41.84 112 TYR A O 1
ATOM 928 N N . HIS A 1 113 ? -5.736 -10.759 25.652 1.00 42.62 113 HIS A N 1
ATOM 929 C CA . HIS A 1 113 ? -6.156 -12.158 25.801 1.00 42.62 113 HIS A CA 1
ATOM 930 C C . HIS A 1 113 ? -7.518 -12.548 25.211 1.00 42.62 113 HIS A C 1
ATOM 932 O O . HIS A 1 113 ? -7.744 -13.743 25.010 1.00 42.62 113 HIS A O 1
ATOM 938 N N . LYS A 1 114 ? -8.422 -11.616 24.873 1.00 50.22 114 LYS A N 1
ATOM 939 C CA . LYS A 1 114 ? -9.792 -12.008 24.458 1.00 50.22 114 LYS A CA 1
ATOM 940 C C . LYS A 1 114 ? -10.041 -12.094 22.949 1.00 50.22 114 LYS A C 1
ATOM 942 O O . LYS A 1 114 ? -11.018 -12.723 22.557 1.00 50.22 114 LYS A O 1
ATOM 947 N N . ASN A 1 115 ? -9.178 -11.547 22.086 1.00 56.22 115 ASN A N 1
ATOM 948 C CA . ASN A 1 115 ? -9.432 -11.515 20.633 1.00 56.22 115 ASN A CA 1
ATOM 949 C C . ASN A 1 115 ? -8.189 -11.764 19.753 1.00 56.22 115 ASN A C 1
ATOM 951 O O . ASN A 1 115 ? -7.934 -11.039 18.792 1.00 56.22 115 ASN A O 1
ATOM 955 N N . ILE A 1 116 ? -7.458 -12.853 20.030 1.00 54.94 116 ILE A N 1
ATOM 956 C CA . ILE A 1 116 ? -6.320 -13.349 19.220 1.00 54.94 116 ILE A CA 1
ATOM 957 C C . ILE A 1 116 ? -6.635 -13.333 17.709 1.00 54.94 116 ILE A C 1
ATOM 959 O O . ILE A 1 116 ? -5.812 -12.919 16.900 1.00 54.94 116 ILE A O 1
ATOM 963 N N . GLN A 1 117 ? -7.860 -13.696 17.318 1.00 57.78 117 GLN A N 1
ATOM 964 C CA . GLN A 1 117 ? -8.275 -13.771 15.915 1.00 57.78 117 GLN A CA 1
ATOM 965 C C . GLN A 1 117 ? -8.329 -12.403 15.205 1.00 57.78 117 GLN A C 1
ATOM 967 O O . GLN A 1 117 ? -7.983 -12.312 14.028 1.00 57.78 117 GLN A O 1
ATOM 972 N N . ARG A 1 118 ? -8.713 -11.323 15.905 1.00 59.88 118 ARG A N 1
ATOM 973 C CA . ARG A 1 118 ? -8.707 -9.959 15.336 1.00 59.88 118 ARG A CA 1
ATOM 974 C C . ARG A 1 118 ? -7.284 -9.411 15.214 1.00 59.88 118 ARG A C 1
ATOM 976 O O . ARG A 1 118 ? -6.965 -8.785 14.208 1.00 59.88 118 ARG A O 1
ATOM 983 N N . SER A 1 119 ? -6.424 -9.720 16.186 1.00 60.62 119 SER A N 1
ATOM 984 C CA . SER A 1 119 ? -4.997 -9.371 16.145 1.00 60.62 119 SER A CA 1
ATOM 985 C C . SER A 1 119 ? -4.271 -10.074 14.982 1.00 60.62 119 SER A C 1
ATOM 987 O O . SER A 1 119 ? -3.537 -9.438 14.223 1.00 60.62 119 SER A O 1
ATOM 989 N N . ILE A 1 120 ? -4.565 -11.358 14.734 1.00 60.09 120 ILE A N 1
ATOM 990 C CA . ILE A 1 120 ? -4.027 -12.102 13.578 1.00 60.09 120 ILE A CA 1
ATOM 991 C C . ILE A 1 120 ? -4.515 -11.499 12.251 1.00 60.09 120 ILE A C 1
ATOM 993 O O . ILE A 1 120 ? -3.715 -11.253 11.350 1.00 60.09 120 ILE A O 1
ATOM 997 N N . SER A 1 121 ? -5.807 -11.174 12.139 1.00 72.25 121 SER A N 1
ATOM 998 C CA . SER A 1 121 ? -6.357 -10.588 10.909 1.00 72.25 121 SER A CA 1
ATOM 999 C C . SER A 1 121 ? -5.723 -9.239 10.546 1.00 72.25 121 SER A C 1
ATOM 1001 O O . SER A 1 121 ? -5.597 -8.926 9.362 1.00 72.25 121 SER A O 1
ATOM 1003 N N . ALA A 1 122 ? -5.329 -8.434 11.535 1.00 74.81 122 ALA A N 1
ATOM 1004 C CA . ALA A 1 122 ? -4.673 -7.151 11.299 1.00 74.81 122 ALA A CA 1
ATOM 1005 C C . ALA A 1 122 ? -3.180 -7.289 10.998 1.00 74.81 122 ALA A C 1
ATOM 1007 O O . ALA A 1 122 ? -2.666 -6.623 10.100 1.00 74.81 122 ALA A O 1
ATOM 1008 N N . THR A 1 123 ? -2.487 -8.198 11.686 1.00 81.56 123 THR A N 1
ATOM 1009 C CA . THR A 1 123 ? -1.061 -8.458 11.431 1.00 81.56 123 THR A CA 1
ATOM 1010 C C . THR A 1 123 ? -0.820 -9.042 10.039 1.00 81.56 123 THR A C 1
ATOM 1012 O O . THR A 1 123 ? 0.199 -8.711 9.429 1.00 81.56 123 THR A O 1
ATOM 1015 N N . GLN A 1 124 ? -1.781 -9.810 9.512 1.00 85.31 124 GLN A N 1
ATOM 1016 C CA . GLN A 1 124 ? -1.785 -10.378 8.156 1.00 85.31 124 GLN A CA 1
ATOM 1017 C C . GLN A 1 124 ? -2.456 -9.492 7.094 1.00 85.31 124 GLN A C 1
ATOM 1019 O O . GLN A 1 124 ? -2.562 -9.896 5.929 1.00 85.31 124 GLN A O 1
ATOM 1024 N N . TYR A 1 125 ? -2.948 -8.306 7.469 1.00 90.06 125 TYR A N 1
ATOM 1025 C CA . TYR A 1 125 ? -3.685 -7.428 6.565 1.00 90.06 125 TYR A CA 1
ATOM 1026 C C . TYR A 1 125 ? -2.883 -7.173 5.277 1.00 90.06 125 TYR A C 1
ATOM 1028 O O . TYR A 1 125 ? -1.757 -6.679 5.313 1.00 90.06 125 TYR A O 1
ATOM 1036 N N . LEU A 1 126 ? -3.484 -7.543 4.139 1.00 94.06 126 LEU A N 1
ATOM 1037 C CA . LEU A 1 126 ? -2.933 -7.451 2.779 1.00 94.06 126 LEU A CA 1
ATOM 1038 C C . LEU A 1 126 ? -1.654 -8.258 2.484 1.00 94.06 126 LEU A C 1
ATOM 1040 O O . LEU A 1 126 ? -1.081 -8.069 1.410 1.00 94.06 126 LEU A O 1
ATOM 1044 N N . HIS A 1 127 ? -1.240 -9.215 3.322 1.00 94.31 127 HIS A N 1
ATOM 1045 C CA . HIS A 1 127 ? -0.097 -10.094 3.002 1.00 94.31 127 HIS A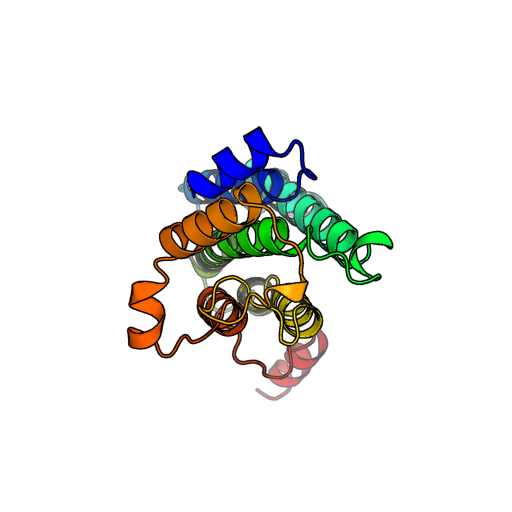 CA 1
ATOM 1046 C C . HIS A 1 127 ? -0.275 -10.806 1.655 1.00 94.31 127 HIS A C 1
ATOM 1048 O O . HIS A 1 127 ? 0.627 -10.798 0.821 1.00 94.31 127 HIS A O 1
ATOM 1054 N N . ILE A 1 128 ? -1.471 -11.338 1.379 1.00 93.06 128 ILE A N 1
ATOM 1055 C CA . ILE A 1 128 ? -1.785 -11.968 0.084 1.00 93.06 128 ILE A CA 1
ATOM 1056 C C . ILE A 1 128 ? -1.625 -10.973 -1.071 1.00 93.06 128 ILE A C 1
ATOM 1058 O O . ILE A 1 128 ? -1.064 -11.317 -2.107 1.00 93.06 128 ILE A O 1
ATOM 1062 N N . ALA A 1 129 ? -2.085 -9.733 -0.898 1.00 94.31 129 ALA A N 1
ATOM 1063 C CA . ALA A 1 129 ? -1.992 -8.714 -1.935 1.00 94.31 129 ALA A CA 1
ATOM 1064 C C . ALA A 1 129 ? -0.537 -8.308 -2.217 1.00 94.31 129 ALA A C 1
ATOM 1066 O O . ALA A 1 129 ? -0.167 -8.159 -3.380 1.00 94.31 129 ALA A O 1
ATOM 1067 N N . VAL A 1 130 ? 0.297 -8.192 -1.177 1.00 95.75 130 VAL A N 1
ATOM 1068 C CA . VAL A 1 130 ? 1.743 -7.952 -1.314 1.00 95.75 130 VAL A CA 1
ATOM 1069 C C . VAL A 1 130 ? 2.417 -9.118 -2.035 1.00 95.75 130 VAL A C 1
ATOM 1071 O O . VAL A 1 130 ? 3.165 -8.905 -2.986 1.00 95.75 130 VAL A O 1
ATOM 1074 N N . ARG A 1 131 ? 2.120 -10.362 -1.650 1.00 94.81 131 ARG A N 1
ATOM 1075 C CA . ARG A 1 131 ? 2.676 -11.549 -2.319 1.00 94.81 131 ARG A CA 1
ATOM 1076 C C . ARG A 1 131 ? 2.250 -11.635 -3.781 1.00 94.81 131 ARG A C 1
ATOM 1078 O O . ARG A 1 131 ? 3.082 -11.952 -4.625 1.00 94.81 131 ARG A O 1
ATOM 1085 N N . LEU A 1 132 ? 0.994 -11.310 -4.088 1.00 93.25 132 LEU A N 1
ATOM 1086 C CA . LEU A 1 132 ? 0.487 -11.262 -5.458 1.00 93.25 132 LEU A CA 1
ATOM 1087 C C . LEU A 1 132 ? 1.166 -10.160 -6.276 1.00 93.25 132 LEU A C 1
ATOM 1089 O O . LEU A 1 132 ? 1.540 -10.414 -7.417 1.00 93.25 132 LEU A O 1
ATOM 1093 N N . PHE A 1 133 ? 1.365 -8.971 -5.696 1.00 93.88 133 PHE A N 1
ATOM 1094 C CA . PHE A 1 133 ? 2.142 -7.900 -6.320 1.00 93.88 133 PHE A CA 1
ATOM 1095 C C . PHE A 1 133 ? 3.542 -8.400 -6.683 1.00 93.88 133 PHE A C 1
ATOM 1097 O O . PHE A 1 133 ? 3.927 -8.322 -7.840 1.00 93.88 133 PHE A O 1
ATOM 1104 N N . ILE A 1 134 ? 4.265 -8.989 -5.726 1.00 93.12 134 ILE A N 1
ATOM 1105 C CA . ILE A 1 134 ? 5.632 -9.490 -5.931 1.00 93.12 134 ILE A CA 1
ATOM 1106 C C . ILE A 1 134 ? 5.671 -10.572 -7.012 1.00 93.12 134 ILE A C 1
ATOM 1108 O O . ILE A 1 134 ? 6.465 -10.484 -7.944 1.00 93.12 134 ILE A O 1
ATOM 1112 N N . ALA A 1 135 ? 4.797 -11.577 -6.907 1.00 91.12 135 ALA A N 1
ATOM 1113 C CA . ALA A 1 135 ? 4.740 -12.679 -7.862 1.00 91.12 135 ALA A CA 1
ATOM 1114 C C . ALA A 1 135 ? 4.439 -12.188 -9.283 1.00 91.12 135 ALA A C 1
ATOM 1116 O O . ALA A 1 135 ? 4.982 -12.714 -10.250 1.00 91.12 135 ALA A O 1
ATOM 1117 N N . ARG A 1 136 ? 3.584 -11.170 -9.407 1.00 88.00 136 ARG A N 1
ATOM 1118 C CA . ARG A 1 136 ? 3.191 -10.607 -10.696 1.00 88.00 136 ARG A CA 1
ATOM 1119 C C . ARG A 1 136 ? 4.229 -9.659 -11.284 1.00 88.00 136 ARG A C 1
ATOM 1121 O O . ARG A 1 136 ? 4.390 -9.641 -12.498 1.00 88.00 136 ARG A O 1
ATOM 1128 N N . SER A 1 137 ? 4.891 -8.866 -10.449 1.00 87.44 137 SER A N 1
ATOM 1129 C CA . SER A 1 137 ? 5.988 -7.998 -10.876 1.00 87.44 137 SER A CA 1
ATOM 1130 C C . SER A 1 137 ? 7.142 -8.829 -11.439 1.00 87.44 137 SER A C 1
ATOM 1132 O O . SER A 1 137 ? 7.770 -8.423 -12.410 1.00 87.44 137 SER A O 1
ATOM 1134 N N . GLY A 1 138 ? 7.376 -10.037 -10.912 1.00 84.94 138 GLY A N 1
ATOM 1135 C CA . GLY A 1 138 ? 8.399 -10.936 -11.442 1.00 84.94 138 GLY A CA 1
ATOM 1136 C C . GLY A 1 138 ? 9.782 -10.286 -11.371 1.00 84.94 138 GLY A C 1
ATOM 1137 O O . GLY A 1 138 ? 10.221 -9.900 -10.291 1.00 84.94 138 GLY A O 1
ATOM 1138 N N . LEU A 1 139 ? 10.454 -10.159 -12.519 1.00 83.19 139 LEU A N 1
ATOM 1139 C CA . LEU A 1 139 ? 11.741 -9.457 -12.641 1.00 83.19 139 LEU A CA 1
ATOM 1140 C C . LEU A 1 139 ? 11.591 -7.947 -12.884 1.00 83.19 139 LEU A C 1
ATOM 1142 O O . LEU A 1 139 ? 12.580 -7.221 -12.837 1.00 83.19 139 LEU A O 1
ATOM 1146 N N . TYR A 1 140 ? 10.375 -7.470 -13.151 1.00 86.62 140 TYR A N 1
ATOM 1147 C CA . TYR A 1 140 ? 10.119 -6.061 -13.406 1.00 86.62 140 TYR A CA 1
ATOM 1148 C C . TYR A 1 140 ? 10.051 -5.274 -12.095 1.00 86.62 140 TYR A C 1
ATOM 1150 O O . TYR A 1 140 ? 9.094 -5.389 -11.322 1.00 86.62 140 TYR A O 1
ATOM 1158 N N . ASP A 1 141 ? 11.066 -4.443 -11.866 1.00 89.44 141 ASP A N 1
ATOM 1159 C CA . ASP A 1 141 ? 11.129 -3.538 -10.722 1.00 89.44 141 ASP A CA 1
ATOM 1160 C C . ASP A 1 141 ? 11.746 -2.187 -11.107 1.00 89.44 141 ASP A C 1
ATOM 1162 O O . ASP A 1 141 ? 12.951 -1.991 -10.937 1.00 89.44 141 ASP A O 1
ATOM 1166 N N . PRO A 1 142 ? 10.944 -1.229 -11.591 1.00 88.50 142 PRO A N 1
ATOM 1167 C CA . PRO A 1 142 ? 11.433 0.038 -12.131 1.00 88.50 142 PRO A CA 1
ATOM 1168 C C . PRO A 1 142 ? 12.069 0.961 -11.079 1.00 88.50 142 PRO A C 1
ATOM 1170 O O . PRO A 1 142 ? 12.576 2.025 -11.427 1.00 88.50 142 PRO A O 1
ATOM 1173 N N . LEU A 1 143 ? 12.054 0.586 -9.792 1.00 90.06 143 LEU A N 1
ATOM 1174 C CA . LEU A 1 143 ? 12.756 1.326 -8.743 1.00 90.06 143 LEU A CA 1
ATOM 1175 C C . LEU A 1 143 ? 14.200 0.865 -8.562 1.00 90.06 143 LEU A C 1
ATOM 1177 O O . LEU A 1 143 ? 14.972 1.584 -7.931 1.00 90.06 143 LEU A O 1
ATOM 1181 N N . VAL A 1 144 ? 14.582 -0.298 -9.090 1.00 86.56 144 VAL A N 1
ATOM 1182 C CA . VAL A 1 144 ? 15.969 -0.772 -9.061 1.00 86.56 144 VAL A CA 1
ATOM 1183 C C . VAL A 1 144 ? 16.717 -0.201 -10.273 1.00 86.56 144 VAL A C 1
ATOM 1185 O O . VAL A 1 144 ? 16.315 -0.460 -11.406 1.00 86.56 144 VAL A O 1
ATOM 1188 N N . PRO A 1 145 ? 17.803 0.571 -10.081 1.00 72.56 145 PRO A N 1
ATOM 1189 C CA . PRO A 1 145 ? 18.597 1.088 -11.190 1.00 72.56 145 PRO A CA 1
ATOM 1190 C C . PRO A 1 145 ? 19.092 -0.040 -12.104 1.00 72.56 145 PRO A C 1
ATOM 1192 O O . PRO A 1 145 ? 19.605 -1.048 -11.624 1.00 72.56 145 PRO A O 1
ATOM 1195 N N . GLY A 1 146 ? 18.934 0.133 -13.418 1.00 68.25 146 GLY A N 1
ATOM 1196 C CA . GLY A 1 146 ? 19.327 -0.863 -14.422 1.00 68.25 146 GLY A CA 1
ATOM 1197 C C . GLY A 1 146 ? 18.292 -1.961 -14.703 1.00 68.25 146 GLY A C 1
ATOM 1198 O O . GLY A 1 146 ? 18.557 -2.823 -15.533 1.00 68.25 146 GLY A O 1
ATOM 1199 N N . SER A 1 147 ? 17.118 -1.943 -14.057 1.00 65.12 147 SER A N 1
ATOM 1200 C CA . SER A 1 147 ? 16.006 -2.861 -14.371 1.00 65.12 147 SER A CA 1
ATOM 1201 C C . SER A 1 147 ? 15.120 -2.392 -15.531 1.00 65.12 147 SER A C 1
ATOM 1203 O O . SER A 1 147 ? 14.350 -3.178 -16.086 1.00 65.12 147 SER A O 1
ATOM 1205 N N . LEU A 1 148 ? 15.182 -1.097 -15.855 1.00 62.41 148 LEU A N 1
ATOM 1206 C CA . LEU A 1 148 ? 14.478 -0.509 -16.982 1.00 62.41 148 LEU A CA 1
ATOM 1207 C C . LEU A 1 148 ? 15.214 -0.945 -18.243 1.00 62.41 148 LEU A C 1
ATOM 1209 O O . LEU A 1 148 ? 16.206 -0.340 -18.634 1.00 62.41 148 LEU A O 1
ATOM 1213 N N . ASP A 1 149 ? 14.745 -2.035 -18.836 1.00 54.84 149 ASP A N 1
ATOM 1214 C CA . ASP A 1 149 ? 15.170 -2.425 -20.169 1.00 54.84 149 ASP A CA 1
ATOM 1215 C C . ASP A 1 149 ? 14.774 -1.301 -21.144 1.00 54.84 149 ASP A C 1
ATOM 1217 O O . ASP A 1 149 ? 13.604 -0.903 -21.196 1.00 54.84 149 ASP A O 1
ATOM 1221 N N . GLU A 1 150 ? 15.738 -0.775 -21.905 1.00 51.62 150 GLU A N 1
ATOM 1222 C CA . GLU A 1 150 ? 15.506 0.243 -22.944 1.00 51.62 150 GLU A CA 1
ATOM 1223 C C . GLU A 1 150 ? 14.445 -0.233 -23.962 1.00 51.62 150 GLU A C 1
ATOM 1225 O O . GLU A 1 150 ? 13.772 0.578 -24.599 1.00 51.62 150 GLU A O 1
ATOM 1230 N N . SER A 1 151 ? 14.220 -1.552 -24.051 1.00 47.47 151 SER A N 1
ATOM 1231 C CA . SER A 1 151 ? 13.196 -2.192 -24.884 1.00 47.47 151 SER A CA 1
ATOM 1232 C C . SER A 1 151 ? 11.741 -1.920 -24.461 1.00 47.47 151 SER A C 1
ATOM 1234 O O . SER A 1 151 ? 10.830 -2.110 -25.271 1.00 47.47 151 SER A O 1
ATOM 1236 N N . LEU A 1 152 ? 11.488 -1.458 -23.227 1.00 58.00 152 LEU A N 1
ATOM 1237 C CA . LEU A 1 152 ? 10.128 -1.225 -22.713 1.00 58.00 152 LEU A CA 1
ATOM 1238 C C . LEU A 1 152 ? 9.504 0.097 -23.183 1.00 58.00 152 LEU A C 1
ATOM 1240 O O . LEU A 1 152 ? 8.331 0.339 -22.897 1.00 58.00 152 LEU A O 1
ATOM 1244 N N . GLY A 1 153 ? 10.253 0.941 -23.903 1.00 58.25 153 GLY A N 1
ATOM 1245 C CA . GLY A 1 153 ? 9.721 2.159 -24.522 1.00 58.25 153 GLY A CA 1
ATOM 1246 C C . GLY A 1 153 ? 9.081 3.135 -23.529 1.00 58.25 153 GLY A C 1
ATOM 1247 O O . GLY A 1 153 ? 8.154 3.856 -23.899 1.00 58.25 153 GLY A O 1
ATOM 1248 N N . ALA A 1 154 ? 9.525 3.126 -22.267 1.00 68.38 154 ALA A N 1
ATOM 1249 C CA . ALA A 1 154 ? 9.006 4.021 -21.243 1.00 68.38 154 ALA A CA 1
ATOM 1250 C C . ALA A 1 154 ? 9.315 5.473 -21.625 1.00 68.38 154 ALA A C 1
ATOM 1252 O O . ALA A 1 154 ? 10.467 5.823 -21.885 1.00 68.38 154 ALA A O 1
ATOM 1253 N N . ASP A 1 155 ? 8.284 6.314 -21.659 1.00 77.88 155 ASP A N 1
ATOM 1254 C CA . ASP A 1 155 ? 8.455 7.732 -21.946 1.00 77.88 155 ASP A CA 1
ATOM 1255 C C . ASP A 1 155 ? 9.149 8.473 -20.786 1.00 77.88 155 ASP A C 1
ATOM 1257 O O . ASP A 1 155 ? 9.251 7.992 -19.651 1.00 77.88 155 ASP A O 1
ATOM 1261 N N . GLU A 1 156 ? 9.632 9.683 -21.071 1.00 80.44 156 GLU A N 1
ATOM 1262 C CA . GLU A 1 156 ? 10.329 10.537 -20.101 1.00 80.44 156 GLU A CA 1
ATOM 1263 C C . GLU A 1 156 ? 9.470 10.823 -18.854 1.00 80.44 156 GLU A C 1
ATOM 1265 O O . GLU A 1 156 ? 9.974 10.881 -17.730 1.00 80.44 156 GLU A O 1
ATOM 1270 N N . THR A 1 157 ? 8.148 10.908 -19.030 1.00 82.44 157 THR A N 1
ATOM 1271 C CA . THR A 1 157 ? 7.195 11.127 -17.933 1.00 82.44 157 THR A CA 1
ATOM 1272 C C . THR A 1 157 ? 7.157 9.927 -16.989 1.00 82.44 157 THR A C 1
ATOM 1274 O O . THR A 1 157 ? 7.188 10.075 -15.766 1.00 82.44 157 THR A O 1
ATOM 1277 N N . THR A 1 158 ? 7.134 8.720 -17.540 1.00 81.62 158 THR A N 1
ATOM 1278 C CA . THR A 1 158 ? 7.135 7.456 -16.808 1.00 81.62 158 THR A CA 1
ATOM 1279 C C . THR A 1 158 ? 8.435 7.278 -16.029 1.00 81.62 158 THR A C 1
ATOM 1281 O O . THR A 1 158 ? 8.394 6.950 -14.840 1.00 81.62 158 THR A O 1
ATOM 1284 N N . ILE A 1 159 ? 9.579 7.584 -16.648 1.00 82.94 159 ILE A N 1
ATOM 1285 C CA . ILE A 1 159 ? 10.889 7.575 -15.979 1.00 82.94 159 ILE A CA 1
ATOM 1286 C C . ILE A 1 159 ? 10.893 8.549 -14.794 1.00 82.94 159 ILE A C 1
ATOM 1288 O O . ILE A 1 159 ? 11.247 8.163 -13.676 1.00 82.94 159 ILE A O 1
ATOM 1292 N N . HIS A 1 160 ? 10.430 9.784 -15.002 1.00 86.50 160 HIS A N 1
ATOM 1293 C CA . HIS A 1 160 ? 10.338 10.787 -13.942 1.00 86.50 160 HIS A CA 1
ATOM 1294 C C . HIS A 1 160 ? 9.425 10.329 -12.788 1.00 86.50 160 HIS A C 1
ATOM 1296 O O . HIS A 1 160 ? 9.739 10.522 -11.612 1.00 86.50 160 HIS A O 1
ATOM 1302 N N . ASN A 1 161 ? 8.311 9.659 -13.093 1.00 87.56 161 ASN A N 1
ATOM 1303 C CA . ASN A 1 161 ? 7.407 9.117 -12.077 1.00 87.56 161 ASN A CA 1
ATOM 1304 C C . ASN A 1 161 ? 8.062 8.020 -11.220 1.00 87.56 161 ASN A C 1
ATOM 1306 O O . ASN A 1 161 ? 7.825 7.971 -10.007 1.00 87.56 161 ASN A O 1
ATOM 1310 N N . TYR A 1 162 ? 8.904 7.166 -11.810 1.00 89.25 162 TYR A N 1
ATOM 1311 C CA . TYR A 1 162 ? 9.671 6.171 -11.056 1.00 89.25 162 TYR A CA 1
ATOM 1312 C C . TYR A 1 162 ? 10.764 6.805 -10.199 1.00 89.25 162 TYR A C 1
ATOM 1314 O O . TYR A 1 162 ? 10.912 6.428 -9.038 1.00 89.25 162 TYR A O 1
ATOM 1322 N N . GLN A 1 163 ? 11.464 7.820 -10.705 1.00 88.88 163 GLN A N 1
ATOM 1323 C CA . GLN A 1 163 ? 12.431 8.584 -9.910 1.00 88.88 163 GLN A CA 1
ATOM 1324 C C . GLN A 1 163 ? 11.758 9.272 -8.715 1.00 88.88 163 GLN A C 1
ATOM 1326 O O . GLN A 1 163 ? 12.232 9.182 -7.581 1.00 88.88 163 GLN A O 1
ATOM 1331 N N . ALA A 1 164 ? 10.591 9.884 -8.929 1.00 89.69 164 ALA A N 1
ATOM 1332 C CA . ALA A 1 164 ? 9.794 10.448 -7.845 1.00 89.69 164 ALA A CA 1
ATOM 1333 C C . ALA A 1 164 ? 9.395 9.375 -6.817 1.00 89.69 164 ALA A C 1
ATOM 1335 O O . ALA A 1 164 ? 9.431 9.622 -5.609 1.00 89.69 164 ALA A O 1
ATOM 1336 N N . ALA A 1 165 ? 9.065 8.165 -7.272 1.00 91.19 165 ALA A N 1
ATOM 1337 C CA . ALA A 1 165 ? 8.760 7.048 -6.387 1.00 91.19 165 ALA A CA 1
ATOM 1338 C C . ALA A 1 165 ? 9.979 6.595 -5.573 1.00 91.19 165 ALA A C 1
ATOM 1340 O O . ALA A 1 165 ? 9.831 6.387 -4.369 1.00 91.19 165 ALA A O 1
ATOM 1341 N N . GLN A 1 166 ? 11.170 6.519 -6.179 1.00 92.00 166 GLN A N 1
ATOM 1342 C CA . GLN A 1 166 ? 12.430 6.224 -5.482 1.00 92.00 166 GLN A CA 1
ATOM 1343 C C . GLN A 1 166 ? 12.698 7.236 -4.363 1.00 92.00 166 GLN A C 1
ATOM 1345 O O . GLN A 1 166 ? 13.008 6.848 -3.234 1.00 92.00 166 GLN A O 1
ATOM 1350 N N . VAL A 1 167 ? 12.510 8.529 -4.639 1.00 91.06 167 VAL A N 1
ATOM 1351 C CA . VAL A 1 167 ? 12.635 9.588 -3.627 1.00 91.06 167 VAL A CA 1
ATOM 1352 C C . VAL A 1 167 ? 11.580 9.417 -2.529 1.00 91.06 167 VAL A C 1
ATOM 1354 O O . VAL A 1 167 ? 11.902 9.475 -1.343 1.00 91.06 167 VAL A O 1
ATOM 1357 N N . ALA A 1 168 ? 10.323 9.148 -2.895 1.00 90.88 168 ALA A N 1
ATOM 1358 C CA . ALA A 1 168 ? 9.213 9.030 -1.947 1.00 90.88 168 ALA A CA 1
ATOM 1359 C C . ALA A 1 168 ? 9.388 7.901 -0.919 1.00 90.88 168 ALA A C 1
ATOM 1361 O O . ALA A 1 168 ? 8.864 8.010 0.193 1.00 90.88 168 ALA A O 1
ATOM 1362 N N . VAL A 1 169 ? 10.074 6.822 -1.298 1.00 91.38 169 VAL A N 1
ATOM 1363 C CA . VAL A 1 169 ? 10.336 5.649 -0.444 1.00 91.38 169 VAL A CA 1
ATOM 1364 C C . VAL A 1 169 ? 11.740 5.641 0.153 1.00 91.38 169 VAL A C 1
ATOM 1366 O O . VAL A 1 169 ? 12.127 4.647 0.767 1.00 91.38 169 VAL A O 1
ATOM 1369 N N . ASN A 1 170 ? 12.483 6.738 -0.022 1.00 92.62 170 ASN A N 1
ATOM 1370 C CA . ASN A 1 170 ? 13.868 6.883 0.404 1.00 92.62 170 ASN A CA 1
ATOM 1371 C C . ASN A 1 170 ? 14.741 5.707 -0.059 1.00 92.62 170 ASN A C 1
ATOM 1373 O O . ASN A 1 170 ? 15.418 5.064 0.742 1.00 92.62 170 ASN A O 1
ATOM 1377 N N . TRP A 1 171 ? 14.682 5.399 -1.358 1.00 92.31 171 TRP A N 1
ATOM 1378 C CA . TRP A 1 171 ? 15.358 4.245 -1.955 1.00 92.31 171 TRP A CA 1
ATOM 1379 C C . TRP A 1 171 ? 16.852 4.167 -1.593 1.00 92.31 171 TRP A C 1
ATOM 1381 O O . TRP A 1 171 ? 17.371 3.087 -1.332 1.00 92.31 171 TRP A O 1
ATOM 1391 N N . SER A 1 172 ? 17.531 5.311 -1.466 1.00 90.56 172 SER A N 1
ATOM 1392 C CA . SER A 1 172 ? 18.943 5.388 -1.066 1.00 90.56 172 SER A CA 1
ATOM 1393 C C . SER A 1 172 ? 19.249 4.764 0.303 1.00 90.56 172 SER A C 1
ATOM 1395 O O . SER A 1 172 ? 20.376 4.331 0.526 1.00 90.56 172 SER A O 1
ATOM 1397 N N . SER A 1 173 ? 18.272 4.671 1.215 1.00 92.81 173 SER A N 1
ATOM 1398 C CA . SER A 1 173 ? 18.446 4.017 2.520 1.00 92.81 173 SER A CA 1
ATOM 1399 C C . SER A 1 173 ? 18.040 2.545 2.531 1.00 92.81 173 SER A C 1
ATOM 1401 O O . SER A 1 173 ? 18.028 1.931 3.596 1.00 92.81 173 SER A O 1
ATOM 1403 N N . TRP A 1 174 ? 17.632 1.965 1.403 1.00 93.75 174 TRP A N 1
ATOM 1404 C CA . TRP A 1 174 ? 17.167 0.577 1.371 1.00 93.75 174 TRP A CA 1
ATOM 1405 C C . TRP A 1 174 ? 18.286 -0.407 1.711 1.00 93.75 174 TRP A C 1
ATOM 1407 O O . TRP A 1 174 ? 18.089 -1.283 2.552 1.00 93.75 174 TRP A O 1
ATOM 1417 N N . ALA A 1 175 ? 19.481 -0.195 1.156 1.00 91.38 175 ALA A N 1
ATOM 1418 C CA . ALA A 1 175 ? 20.635 -1.057 1.396 1.00 91.38 175 ALA A CA 1
ATOM 1419 C C . ALA A 1 175 ? 21.020 -1.138 2.884 1.00 91.38 175 ALA A C 1
ATOM 1421 O O . ALA A 1 175 ? 21.406 -2.199 3.357 1.00 91.38 175 ALA A O 1
ATOM 1422 N N . SER A 1 176 ? 20.852 -0.054 3.654 1.00 92.56 176 SER A N 1
ATOM 1423 C CA . SER A 1 176 ? 21.142 -0.063 5.097 1.00 92.56 176 SER A CA 1
ATOM 1424 C C . SER A 1 176 ? 20.124 -0.856 5.929 1.00 92.56 176 SER A C 1
ATOM 1426 O O . SER A 1 176 ? 20.309 -0.995 7.133 1.00 92.56 176 SER A O 1
ATOM 1428 N N . HIS A 1 177 ? 19.035 -1.320 5.313 1.00 89.31 177 HIS A N 1
ATOM 1429 C CA . HIS A 1 177 ? 17.975 -2.118 5.933 1.00 89.31 177 HIS A CA 1
ATOM 1430 C C . HIS A 1 177 ? 17.836 -3.503 5.274 1.00 89.31 177 HIS A C 1
ATOM 1432 O O . HIS A 1 177 ? 16.797 -4.141 5.429 1.00 89.31 177 HIS A O 1
ATOM 1438 N N . ASP A 1 178 ? 18.838 -3.943 4.502 1.00 91.50 178 ASP A N 1
ATOM 1439 C CA . ASP A 1 178 ? 18.810 -5.188 3.717 1.00 91.50 178 ASP A CA 1
ATOM 1440 C C . ASP A 1 178 ? 17.630 -5.270 2.725 1.00 91.50 178 ASP A C 1
ATOM 1442 O O . ASP A 1 178 ? 17.108 -6.345 2.411 1.00 91.50 178 ASP A O 1
ATOM 1446 N N . ILE A 1 179 ? 17.196 -4.114 2.216 1.00 93.81 179 ILE A N 1
ATOM 1447 C CA . ILE A 1 179 ? 16.146 -3.986 1.205 1.00 93.81 179 ILE A CA 1
ATOM 1448 C C . ILE A 1 179 ? 16.818 -3.769 -0.155 1.00 93.81 179 ILE A C 1
ATOM 1450 O O . ILE A 1 179 ? 17.646 -2.877 -0.316 1.00 93.81 179 ILE A O 1
ATOM 1454 N N . TRP A 1 180 ? 16.433 -4.564 -1.153 1.00 91.38 180 TRP A N 1
ATOM 1455 C CA . TRP A 1 180 ? 17.105 -4.589 -2.465 1.00 91.38 180 TRP A CA 1
ATOM 1456 C C . TRP A 1 180 ? 16.171 -4.279 -3.633 1.00 91.38 180 TRP A C 1
ATOM 1458 O O . TRP A 1 180 ? 16.617 -3.926 -4.718 1.00 91.38 180 TRP A O 1
ATOM 1468 N N . ASN A 1 181 ? 14.866 -4.432 -3.423 1.00 93.25 181 ASN A N 1
ATOM 1469 C CA . ASN A 1 181 ? 13.838 -4.264 -4.443 1.00 93.25 181 ASN A CA 1
ATOM 1470 C C . ASN A 1 181 ? 12.490 -3.883 -3.805 1.00 93.25 181 ASN A C 1
ATOM 1472 O O . ASN A 1 181 ? 12.280 -4.054 -2.597 1.00 93.25 181 ASN A O 1
ATOM 1476 N N . SER A 1 182 ? 11.561 -3.385 -4.614 1.00 94.75 182 SER A N 1
ATOM 1477 C CA . SER A 1 182 ? 10.212 -2.975 -4.207 1.00 94.75 182 SER A CA 1
ATOM 1478 C C . SER A 1 182 ? 9.455 -4.080 -3.465 1.00 94.75 182 SER A C 1
ATOM 1480 O O . SER A 1 182 ? 8.725 -3.801 -2.514 1.00 94.75 182 SER A O 1
ATOM 1482 N N . GLY A 1 183 ? 9.668 -5.345 -3.834 1.00 94.94 183 GLY A N 1
ATOM 1483 C CA . GLY A 1 183 ? 9.060 -6.490 -3.168 1.00 94.94 183 GLY A CA 1
ATOM 1484 C C . GLY A 1 183 ? 9.564 -6.683 -1.738 1.00 94.94 183 GLY A C 1
ATOM 1485 O O . GLY A 1 183 ? 8.764 -6.842 -0.816 1.00 94.94 183 GLY A O 1
ATOM 1486 N N . SER A 1 184 ? 10.880 -6.625 -1.533 1.00 94.50 184 SER A N 1
ATOM 1487 C CA . SER A 1 184 ? 11.505 -6.666 -0.207 1.00 94.50 184 SER A CA 1
ATOM 1488 C C . SER A 1 184 ? 11.099 -5.461 0.643 1.00 94.50 184 SER A C 1
ATOM 1490 O O . SER A 1 184 ? 10.791 -5.631 1.821 1.00 94.50 184 SER A O 1
ATOM 1492 N N . PHE A 1 185 ? 10.964 -4.281 0.030 1.00 96.06 185 PHE A N 1
ATOM 1493 C CA . PHE A 1 185 ? 10.475 -3.081 0.702 1.00 96.06 185 PHE A CA 1
ATOM 1494 C C . PHE A 1 185 ? 9.034 -3.254 1.195 1.00 96.06 185 PHE A C 1
ATOM 1496 O O . PHE A 1 185 ? 8.733 -2.977 2.356 1.00 96.06 185 PHE A O 1
ATOM 1503 N N . LEU A 1 186 ? 8.139 -3.767 0.345 1.00 96.31 186 LEU A N 1
ATOM 1504 C CA . LEU A 1 186 ? 6.754 -4.026 0.734 1.00 96.31 186 LEU A CA 1
ATOM 1505 C C . LEU A 1 186 ? 6.656 -5.125 1.799 1.00 96.31 186 LEU A C 1
ATOM 1507 O O . LEU A 1 186 ? 5.887 -4.974 2.745 1.00 96.31 186 LEU A O 1
ATOM 1511 N N . ARG A 1 187 ? 7.453 -6.198 1.715 1.00 94.81 187 ARG A N 1
ATOM 1512 C CA . ARG A 1 187 ? 7.511 -7.214 2.784 1.00 94.81 187 ARG A CA 1
ATOM 1513 C C . ARG A 1 187 ? 7.949 -6.612 4.112 1.00 94.81 187 ARG A C 1
ATOM 1515 O O . ARG A 1 187 ? 7.304 -6.876 5.121 1.00 94.81 187 ARG A O 1
ATOM 1522 N N . TYR A 1 188 ? 8.991 -5.782 4.101 1.00 94.31 188 TYR A N 1
ATOM 1523 C CA . TYR A 1 188 ? 9.453 -5.059 5.284 1.00 94.31 188 TYR A CA 1
ATOM 1524 C C . TYR A 1 188 ? 8.343 -4.171 5.865 1.00 94.31 188 TYR A C 1
ATOM 1526 O O . TYR A 1 188 ? 8.041 -4.241 7.054 1.00 94.31 188 TYR A O 1
ATOM 1534 N N . LEU A 1 189 ? 7.667 -3.392 5.018 1.00 93.88 189 LEU A N 1
ATOM 1535 C CA . LEU A 1 189 ? 6.600 -2.483 5.434 1.00 93.88 189 LEU A CA 1
ATOM 1536 C C . LEU A 1 189 ? 5.389 -3.209 6.053 1.00 93.88 189 LEU A C 1
ATOM 1538 O O . LEU A 1 189 ? 4.774 -2.693 6.989 1.00 93.88 189 LEU A O 1
ATOM 1542 N N . PHE A 1 190 ? 5.055 -4.395 5.538 1.00 94.56 190 PHE A N 1
ATOM 1543 C CA . PHE A 1 190 ? 3.947 -5.231 6.009 1.00 94.56 190 PHE A CA 1
ATOM 1544 C C . PHE A 1 190 ? 4.356 -6.284 7.052 1.00 94.56 190 PHE A C 1
ATOM 1546 O O . PHE A 1 190 ? 3.494 -7.038 7.509 1.00 94.56 190 PHE A O 1
ATOM 1553 N N . GLU A 1 191 ? 5.638 -6.341 7.428 1.00 92.75 191 GLU A N 1
ATOM 1554 C CA . GLU A 1 191 ? 6.227 -7.380 8.287 1.00 92.75 191 GLU A CA 1
ATOM 1555 C C . GLU A 1 191 ? 5.888 -8.811 7.811 1.00 92.75 191 GLU A C 1
ATOM 1557 O O . GLU A 1 191 ? 5.678 -9.728 8.610 1.00 92.75 191 GLU A O 1
ATOM 1562 N N . ASP A 1 192 ? 5.809 -9.013 6.491 1.00 91.62 192 ASP A N 1
ATOM 1563 C CA . ASP A 1 192 ? 5.528 -10.319 5.891 1.00 91.62 192 ASP A CA 1
ATOM 1564 C C . ASP A 1 192 ? 6.817 -11.142 5.760 1.00 91.62 192 ASP A C 1
ATOM 1566 O O . ASP A 1 192 ? 7.667 -10.881 4.907 1.00 91.62 192 ASP A O 1
ATOM 1570 N N . LYS A 1 193 ? 6.934 -12.185 6.589 1.00 87.62 193 LYS A N 1
ATOM 1571 C CA . LYS A 1 193 ? 8.074 -13.117 6.596 1.00 87.62 193 LYS A CA 1
ATOM 1572 C C . LYS A 1 193 ? 8.012 -14.182 5.492 1.00 87.62 193 LYS A C 1
ATOM 1574 O O . LYS A 1 193 ? 8.915 -15.006 5.398 1.00 87.62 193 LYS A O 1
ATOM 1579 N N . GLY A 1 194 ? 6.948 -14.221 4.686 1.00 83.19 194 GLY A N 1
ATOM 1580 C CA . GLY A 1 194 ? 6.789 -15.191 3.596 1.00 83.19 194 GLY A CA 1
ATOM 1581 C C . GLY A 1 194 ? 6.365 -16.602 4.029 1.00 83.19 194 GLY A C 1
ATOM 1582 O O . GLY A 1 194 ? 6.240 -17.478 3.179 1.00 83.19 194 GLY A O 1
ATOM 1583 N N . GLY A 1 195 ? 6.107 -16.831 5.322 1.00 85.31 195 GLY A N 1
ATOM 1584 C CA . GLY A 1 195 ? 5.636 -18.120 5.844 1.00 85.31 195 GLY A CA 1
ATOM 1585 C C . GLY A 1 195 ? 4.191 -18.458 5.456 1.00 85.31 195 GLY A C 1
ATOM 1586 O O . GLY A 1 195 ? 3.481 -17.644 4.852 1.00 85.31 195 GLY A O 1
ATOM 1587 N N . VAL A 1 196 ? 3.736 -19.660 5.823 1.00 84.50 196 VAL A N 1
ATOM 1588 C CA . VAL A 1 196 ? 2.325 -20.059 5.683 1.00 84.50 196 VAL A CA 1
ATOM 1589 C C . VAL A 1 196 ? 1.453 -19.064 6.450 1.00 84.50 196 VAL A C 1
ATOM 1591 O O . VAL A 1 196 ? 1.782 -18.692 7.575 1.00 84.50 196 VAL A O 1
ATOM 1594 N N . LEU A 1 197 ? 0.372 -18.594 5.827 1.00 81.94 197 LEU A N 1
ATOM 1595 C CA . LEU A 1 197 ? -0.578 -17.703 6.484 1.00 81.94 197 LEU A CA 1
ATOM 1596 C C . LEU A 1 197 ? -1.551 -18.559 7.305 1.00 81.94 197 LEU A C 1
ATOM 1598 O O . LEU A 1 197 ? -2.282 -19.335 6.687 1.00 81.94 197 LEU A O 1
ATOM 1602 N N . PRO A 1 198 ? -1.571 -18.448 8.650 1.00 73.81 198 PRO A N 1
ATOM 1603 C CA . PRO A 1 198 ? -2.540 -19.157 9.472 1.00 73.81 198 PRO A CA 1
ATOM 1604 C C . PRO A 1 198 ? -3.963 -18.934 8.974 1.00 73.81 198 PRO A C 1
ATOM 1606 O O . PRO A 1 198 ? -4.377 -17.794 8.738 1.00 73.81 198 PRO A O 1
ATOM 1609 N N . THR A 1 199 ? -4.702 -20.023 8.822 1.00 68.12 199 THR A N 1
ATOM 1610 C CA . THR A 1 199 ? -6.128 -19.988 8.511 1.00 68.12 199 THR A CA 1
ATOM 1611 C C . THR A 1 199 ? -6.938 -19.785 9.791 1.00 68.12 199 THR A C 1
ATOM 1613 O O . THR A 1 199 ? -6.434 -19.922 10.908 1.00 68.12 199 THR A O 1
ATOM 1616 N N . LYS A 1 200 ? -8.227 -19.451 9.650 1.00 60.28 200 LYS A N 1
ATOM 1617 C CA . LYS A 1 200 ? -9.128 -19.318 10.807 1.00 60.28 200 LYS A CA 1
ATOM 1618 C C . LYS A 1 200 ? -9.184 -20.610 11.643 1.00 60.28 200 LYS A C 1
ATOM 1620 O O . LYS A 1 200 ? -9.353 -20.515 12.856 1.00 60.28 200 LYS A O 1
ATOM 1625 N N . ASP A 1 201 ? -8.959 -21.770 11.029 1.00 56.91 201 ASP A N 1
ATOM 1626 C CA . ASP A 1 201 ? -9.078 -23.083 11.670 1.00 56.91 201 ASP A CA 1
ATOM 1627 C C . ASP A 1 201 ? -7.824 -23.490 12.457 1.00 56.91 201 ASP A C 1
ATOM 1629 O O . ASP A 1 201 ? -7.945 -24.099 13.523 1.00 56.91 201 ASP A O 1
ATOM 1633 N N . ASP A 1 202 ? -6.636 -23.054 12.020 1.00 56.84 202 ASP A N 1
ATOM 1634 C CA . ASP A 1 202 ? -5.359 -23.352 12.694 1.00 56.84 202 ASP A CA 1
ATOM 1635 C C . ASP A 1 202 ? -5.330 -22.827 14.142 1.00 56.84 202 ASP A C 1
ATOM 1637 O O . ASP A 1 202 ? -4.717 -23.410 15.034 1.00 56.84 202 ASP A O 1
ATOM 1641 N N . THR A 1 203 ? -6.074 -21.752 14.416 1.00 52.31 203 THR A N 1
ATOM 1642 C CA . THR A 1 203 ? -6.138 -21.116 15.744 1.00 52.31 203 THR A CA 1
ATOM 1643 C C . THR A 1 203 ? -7.083 -21.804 16.735 1.00 52.31 203 THR A C 1
ATOM 1645 O O . THR A 1 203 ? -6.993 -21.563 17.943 1.00 52.31 203 THR A O 1
ATOM 1648 N N . THR A 1 204 ? -7.971 -22.679 16.255 1.00 48.59 204 THR A N 1
ATOM 1649 C CA . THR A 1 204 ? -8.865 -23.486 17.105 1.00 48.59 204 THR A CA 1
ATOM 1650 C C . THR A 1 204 ? -8.120 -24.688 17.688 1.00 48.59 204 THR A C 1
ATOM 1652 O O . THR A 1 204 ? -8.348 -25.065 18.836 1.00 48.59 204 THR A O 1
ATOM 1655 N N . VAL A 1 205 ? -7.169 -25.247 16.933 1.00 45.47 205 VAL A N 1
ATOM 1656 C CA . VAL A 1 205 ? -6.368 -26.409 17.348 1.00 45.47 205 VAL A CA 1
ATOM 1657 C C . VAL A 1 205 ? -5.352 -26.039 18.434 1.00 45.47 205 VAL A C 1
ATOM 1659 O O . VAL A 1 205 ? -5.177 -26.794 19.389 1.00 45.47 205 VAL A O 1
ATOM 1662 N N . GLU A 1 206 ? -4.743 -24.852 18.361 1.00 47.53 206 GLU A N 1
ATOM 1663 C CA . GLU A 1 206 ? -3.813 -24.355 19.390 1.00 47.53 206 GLU A CA 1
ATOM 1664 C C . GLU A 1 206 ? -4.506 -24.141 20.755 1.00 47.53 206 GLU A C 1
ATOM 1666 O O . GLU A 1 206 ? -3.886 -24.300 21.805 1.00 47.53 206 GLU A O 1
ATOM 1671 N N . LYS A 1 207 ? -5.811 -23.822 20.751 1.00 46.62 207 LYS A N 1
ATOM 1672 C CA . LYS A 1 207 ? -6.636 -23.668 21.964 1.00 46.62 207 LYS A CA 1
ATOM 1673 C C . LYS A 1 207 ? -7.058 -24.992 22.601 1.00 46.62 207 LYS A C 1
ATOM 1675 O O . LYS A 1 207 ? -7.392 -24.994 23.776 1.00 46.62 207 LYS A O 1
ATOM 1680 N N . LEU A 1 208 ? -7.053 -26.094 21.851 1.00 44.66 208 LEU A N 1
ATOM 1681 C CA . LEU A 1 208 ? -7.377 -27.433 22.364 1.00 44.66 208 LEU A CA 1
ATOM 1682 C C . LEU A 1 208 ? -6.150 -28.168 22.926 1.00 44.66 208 LEU A C 1
ATOM 1684 O O . LEU A 1 208 ? -6.286 -29.251 23.487 1.00 44.66 208 LEU A O 1
ATOM 1688 N N . ARG A 1 209 ? -4.951 -27.597 22.757 1.00 43.38 209 ARG A N 1
ATOM 1689 C CA . ARG A 1 209 ? -3.672 -28.163 23.214 1.00 43.38 209 ARG A CA 1
ATOM 1690 C C . ARG A 1 209 ? -3.094 -27.466 24.455 1.00 43.38 209 ARG A C 1
ATOM 1692 O O . ARG A 1 209 ? -1.954 -27.754 24.811 1.00 43.38 209 ARG A O 1
ATOM 1699 N N . ARG A 1 210 ? -3.841 -26.557 25.091 1.00 39.19 210 ARG A N 1
ATOM 1700 C CA . ARG A 1 210 ? -3.471 -25.896 26.353 1.00 39.19 210 ARG A CA 1
ATOM 1701 C C . ARG A 1 210 ? -4.504 -26.160 27.431 1.00 39.19 210 ARG A C 1
ATOM 1703 O O . ARG A 1 210 ? -5.704 -26.066 27.102 1.00 39.19 210 ARG A O 1
#

pLDDT: mean 78.28, std 15.71, range [39.19, 96.38]

Radius of gyration: 19.0 Å; chains: 1; bounding box: 48×43×52 Å

Foldseek 3Di:
DVLLVVVCVVPVDQCLLVLLVQLVVLLVVLVPPPDQVVVQCVVVVPPPARPPPSVNSNVVSLVVNVVSLVCLLPPPVLVVPDCPSLLSLLNSLLSVLVSLVSLLCSVVVDDPPDCPPSNLCSLCPCVVVLVSSPVSCPLPFLLAPPSPDVVVVDDPVNNVSSVSVCVVLVVVCCVVVVHRTSSSSSCVSSVPPPDDRDDPVNVVVVVVVD

Sequence (210 aa):
MGLAALYQESHNCDRLIGRPLKCMRSCLEVLRFSTPAHHLHDFCKSSIICTVECVRYLEHHLENYVMELSRVFFKKKNLRGNLDWWLPAFYSLCIQGFVRRALCHILNSEDYHKNIQRSISATQYLHIAVRLFIARSGLYDPLVPGSLDESLGADETTIHNYQAAQVAVNWSSWASHDIWNSGSFLRYLFEDKGGVLPTKDDTTVEKLRR

Secondary structure (DSSP, 8-state):
-HHHHHHHHHH---TTTHHHHHHHHHHHHHHT--S-HHHHHGGGTT-SS-SSHHHHHHHHHHHHHHHHHHHHHH-HHHHTT--TTHHHHHHHHHHHHHHHHHHHHHHHSS-TTS-HHHHHHHHTTTHHHHHHHHHHHTT--TTSTT-S-GGG---HHHHHHHHHHHHHTTGGGSGGGT--SHHHHHHHHHT--------TTHHHHHHS--

Organism: NCBI:txid574789